Protein AF-A0A7S0I694-F1 (afdb_monomer_lite)

Foldseek 3Di:
DLVVLLVLLVVLVVVVVVVVVVVVVVVVVCVVPVDDPDPDPDDPVVVSVVSVVVSLVVCVVCVVVLLVQCLQLQDLVSVVSSLSSLLSCLVVVSDDCLVRLLSLLLQLLQDDPSGCNVVSVVSLVVCCVVQVVSNPDPVSVVSSVVSNVSSVVNNVVNVVVVPPVVVVVVVVVVVVVVVVVPPD

Secondary structure (DSSP, 8-state):
-HHHHHHHHHHHHHHHHHHHHHHHHHHHHHHHSS---SSSSSTTHHHHHHHHHHHHHHHHHHHHHHHHHTT-SS-HHHHHHHHHHHHHHHHHT-S-HHHHHHHHHHGGG--STT--HHHHHHHHHHHHHHHHHHHS-HHHHHHHHHHHHHHHHHHHHHHHHH-HHHHHHHTHHHHHHHHHHT--

Organism: NCBI:txid33657

InterPro domains:
  IPR024986 Sister chromatid cohesion C-terminal domain [PF12830] (56-181)
  IPR033031 Scc2/Nipped-B family [PTHR21704] (2-181)

pLDDT: mean 78.5, std 15.32, range [43.84, 96.38]

Sequence (184 aa):
ALANLLLLLQAEQEKSKALREQKAALKAAAQASGTARKMAADGSLEGEIHATAALTAVLQLHQSAVLNSLLDGRLPAVRREGLHVVGAMLTQGLAHPAKCIPYVMALELDVGPSGCAELAKKELRRQYDRYQPMVAAPGAFLDGALQGYKLQRSLAAASEQQQPQAAARTEAWPAFLYTLLNRK

Radius of gyration: 25.48 Å; chains: 1; bounding box: 75×42×81 Å

Structure (mmCIF, N/CA/C/O backbone):
data_AF-A0A7S0I694-F1
#
_entry.id   AF-A0A7S0I694-F1
#
loop_
_atom_site.group_PDB
_atom_site.id
_atom_site.type_symbol
_atom_site.label_atom_id
_atom_site.label_alt_id
_atom_site.label_comp_id
_atom_site.label_asym_id
_atom_site.label_entity_id
_atom_site.label_seq_id
_atom_site.pdbx_PDB_ins_code
_atom_site.Cartn_x
_atom_site.Cartn_y
_atom_site.Cartn_z
_atom_site.occupancy
_atom_site.B_iso_or_equiv
_atom_site.auth_seq_id
_atom_site.auth_comp_id
_atom_site.auth_asym_id
_atom_site.auth_atom_id
_atom_site.pdbx_PDB_model_num
ATOM 1 N N . ALA A 1 1 ? -1.264 16.989 -0.628 1.00 73.06 1 ALA A N 1
ATOM 2 C CA . ALA A 1 1 ? 0.057 16.321 -0.660 1.00 73.06 1 ALA A CA 1
ATOM 3 C C . ALA A 1 1 ? -0.005 14.965 -1.368 1.00 73.06 1 ALA A C 1
ATOM 5 O O . ALA A 1 1 ? 0.663 14.825 -2.381 1.00 73.06 1 ALA A O 1
ATOM 6 N N . LEU A 1 2 ? -0.825 14.004 -0.910 1.00 78.00 2 LEU A N 1
ATOM 7 C CA . LEU A 1 2 ? -0.938 12.670 -1.536 1.00 78.00 2 LEU A CA 1
ATOM 8 C C . LEU A 1 2 ? -1.345 12.714 -3.019 1.00 78.00 2 LEU A C 1
ATOM 10 O O . LEU A 1 2 ? -0.677 12.094 -3.835 1.00 78.00 2 LEU A O 1
ATOM 14 N N . ALA A 1 3 ? -2.344 13.524 -3.381 1.00 78.25 3 ALA A N 1
ATOM 15 C CA . ALA A 1 3 ? -2.748 13.703 -4.780 1.00 78.25 3 ALA A CA 1
ATOM 16 C C . ALA A 1 3 ? -1.602 14.218 -5.677 1.00 78.25 3 ALA A C 1
ATOM 18 O O . ALA A 1 3 ? -1.407 13.731 -6.784 1.00 78.25 3 ALA A O 1
ATOM 19 N N . ASN A 1 4 ? -0.782 15.152 -5.178 1.00 79.94 4 ASN A N 1
ATOM 20 C CA . ASN A 1 4 ? 0.378 15.658 -5.923 1.00 79.94 4 ASN A CA 1
ATOM 21 C C . ASN A 1 4 ? 1.452 14.572 -6.086 1.00 79.94 4 ASN A C 1
ATOM 23 O O . ASN A 1 4 ? 2.048 14.465 -7.152 1.00 79.94 4 ASN A O 1
ATOM 27 N N . LEU A 1 5 ? 1.681 13.752 -5.052 1.00 79.31 5 LEU A N 1
ATOM 28 C CA . LEU A 1 5 ? 2.586 12.600 -5.138 1.00 79.31 5 LEU A CA 1
ATOM 29 C C . LEU A 1 5 ? 2.085 11.568 -6.155 1.00 79.31 5 LEU A C 1
ATOM 31 O O . LEU A 1 5 ? 2.884 11.037 -6.920 1.00 79.31 5 LEU A O 1
ATOM 35 N N . LEU A 1 6 ? 0.775 11.314 -6.195 1.00 80.56 6 LEU A N 1
ATOM 36 C CA . LEU A 1 6 ? 0.169 10.411 -7.169 1.00 80.56 6 LEU A CA 1
ATOM 37 C C . LEU A 1 6 ? 0.336 10.930 -8.603 1.00 80.56 6 LEU A C 1
ATOM 39 O O . LEU A 1 6 ? 0.748 10.169 -9.475 1.00 80.56 6 LEU A O 1
ATOM 43 N N . LEU A 1 7 ? 0.080 12.221 -8.833 1.00 84.19 7 LEU A N 1
ATOM 44 C CA . LEU A 1 7 ? 0.279 12.857 -10.138 1.00 84.19 7 LEU A CA 1
ATOM 45 C C . LEU A 1 7 ? 1.737 12.762 -10.602 1.00 84.19 7 LEU A C 1
ATOM 47 O O . LEU A 1 7 ? 1.992 12.413 -11.751 1.00 84.19 7 LEU A O 1
ATOM 51 N N . LEU A 1 8 ? 2.695 13.013 -9.705 1.00 82.75 8 LEU A N 1
ATOM 52 C CA . LEU A 1 8 ? 4.122 12.879 -10.013 1.00 82.75 8 LEU A CA 1
ATOM 53 C C . LEU A 1 8 ? 4.499 11.433 -10.369 1.00 82.75 8 LEU A C 1
ATOM 55 O O . LEU A 1 8 ? 5.200 11.210 -11.352 1.00 82.75 8 LEU A O 1
ATOM 59 N N . LEU A 1 9 ? 3.996 10.450 -9.614 1.00 81.75 9 LEU A N 1
ATOM 60 C CA . LEU A 1 9 ? 4.208 9.025 -9.894 1.00 81.75 9 LEU A CA 1
ATOM 61 C C . LEU A 1 9 ? 3.640 8.602 -11.253 1.00 81.75 9 LEU A C 1
ATOM 63 O O . LEU A 1 9 ? 4.253 7.791 -11.948 1.00 81.75 9 LEU A O 1
ATOM 67 N N . GLN A 1 10 ? 2.468 9.116 -11.625 1.00 85.50 10 GLN A N 1
ATOM 68 C CA . GLN A 1 10 ? 1.835 8.821 -12.911 1.00 85.50 10 GLN A CA 1
ATOM 69 C C . GLN A 1 10 ? 2.607 9.456 -14.070 1.00 85.50 10 GLN A C 1
ATOM 71 O O . GLN A 1 10 ? 2.929 8.760 -15.032 1.00 85.50 10 GLN A O 1
ATOM 76 N N . ALA A 1 11 ? 2.978 10.732 -13.944 1.00 82.31 11 ALA A N 1
ATOM 77 C CA . ALA A 1 11 ? 3.751 11.443 -14.958 1.00 82.31 11 ALA A CA 1
ATOM 78 C C . ALA A 1 11 ? 5.111 10.771 -15.224 1.00 82.31 11 ALA A C 1
ATOM 80 O O . ALA A 1 11 ? 5.494 10.571 -16.378 1.00 82.31 11 ALA A O 1
ATOM 81 N N . GLU A 1 12 ? 5.820 10.348 -14.173 1.00 80.12 12 GLU A N 1
ATOM 82 C CA . GLU A 1 12 ? 7.086 9.615 -14.318 1.00 80.12 12 GLU A CA 1
ATOM 83 C C . GLU A 1 12 ? 6.901 8.234 -14.958 1.00 80.12 12 GLU A C 1
ATOM 85 O O . GLU A 1 12 ? 7.723 7.796 -15.769 1.00 80.12 12 GLU A O 1
ATOM 90 N N . GLN A 1 13 ? 5.797 7.546 -14.659 1.00 81.88 13 GLN A N 1
ATOM 91 C CA . GLN A 1 13 ? 5.486 6.266 -15.288 1.00 81.88 13 GLN A CA 1
ATOM 92 C C . GLN A 1 13 ? 5.210 6.416 -16.789 1.00 81.88 13 GLN A C 1
ATOM 94 O O . GLN A 1 13 ? 5.695 5.601 -17.580 1.00 81.88 13 GLN A O 1
ATOM 99 N N . GLU A 1 14 ? 4.456 7.439 -17.188 1.00 83.88 14 GLU A N 1
ATOM 100 C CA . GLU A 1 14 ? 4.172 7.736 -18.595 1.00 83.88 14 GLU A CA 1
ATOM 101 C C . GLU A 1 14 ? 5.444 8.111 -19.352 1.00 83.88 14 GLU A C 1
ATOM 103 O O . GLU A 1 14 ? 5.729 7.525 -20.400 1.00 83.88 14 GLU A O 1
ATOM 108 N N . LYS A 1 15 ? 6.267 8.994 -18.775 1.00 81.25 15 LYS A N 1
ATOM 109 C CA . LYS A 1 15 ? 7.569 9.372 -19.336 1.00 81.25 15 LYS A CA 1
ATOM 110 C C . LYS A 1 15 ? 8.478 8.153 -19.518 1.00 81.25 15 LYS A C 1
ATOM 112 O O . LYS A 1 15 ? 9.021 7.930 -20.601 1.00 81.25 15 LYS A O 1
ATOM 117 N N . SER A 1 16 ? 8.577 7.306 -18.494 1.00 77.00 16 SER A N 1
ATOM 118 C CA . SER A 1 16 ? 9.370 6.072 -18.538 1.00 77.00 16 SER A CA 1
ATOM 119 C C . SER A 1 16 ? 8.876 5.088 -19.604 1.00 77.00 16 SER A C 1
ATOM 121 O O . SER A 1 16 ? 9.678 4.387 -20.228 1.00 77.00 16 SER A O 1
ATOM 123 N N . LYS A 1 17 ? 7.558 5.005 -19.820 1.00 82.12 17 LYS A N 1
ATOM 124 C CA . LYS A 1 17 ? 6.957 4.137 -20.839 1.00 82.12 17 LYS A CA 1
ATOM 125 C C . LYS A 1 17 ? 7.247 4.652 -22.250 1.00 82.12 17 LYS A C 1
ATOM 127 O O . LYS A 1 17 ? 7.756 3.880 -23.061 1.00 82.12 17 LYS A O 1
ATOM 132 N N . ALA A 1 18 ? 7.017 5.940 -22.504 1.00 81.06 18 ALA A N 1
ATOM 133 C CA . ALA A 1 18 ? 7.294 6.573 -23.793 1.00 81.06 18 ALA A CA 1
ATOM 134 C C . ALA A 1 18 ? 8.768 6.413 -24.200 1.00 81.06 18 ALA A C 1
ATOM 136 O O . ALA A 1 18 ? 9.077 6.043 -25.332 1.00 81.06 18 ALA A O 1
ATOM 137 N N . LEU A 1 19 ? 9.691 6.583 -23.249 1.00 75.75 19 LEU A N 1
ATOM 138 C CA . LEU A 1 19 ? 11.119 6.391 -23.493 1.00 75.75 19 LEU A CA 1
ATOM 139 C C . LEU A 1 19 ? 11.469 4.932 -23.835 1.00 75.75 19 LEU A C 1
ATOM 141 O O . LEU A 1 19 ? 12.300 4.673 -24.707 1.00 75.75 19 LEU A O 1
ATOM 145 N N . ARG A 1 20 ? 10.856 3.952 -23.156 1.00 78.25 20 ARG A N 1
ATOM 146 C CA . ARG A 1 20 ? 11.061 2.525 -23.467 1.00 78.25 20 ARG A CA 1
ATOM 147 C C . ARG A 1 20 ? 10.564 2.183 -24.865 1.00 78.25 20 ARG A C 1
ATOM 149 O O . ARG A 1 20 ? 11.255 1.458 -25.577 1.00 78.25 20 ARG A O 1
ATOM 156 N N . GLU A 1 21 ? 9.416 2.720 -25.258 1.00 82.56 21 GLU A N 1
ATOM 157 C CA . GLU A 1 21 ? 8.863 2.555 -26.604 1.00 82.56 21 GLU A CA 1
ATOM 158 C C . GLU A 1 21 ? 9.780 3.194 -27.655 1.00 82.56 21 GLU A C 1
ATOM 160 O O . GLU A 1 21 ? 10.122 2.545 -28.643 1.00 82.56 21 GLU A O 1
ATOM 165 N N . GLN A 1 22 ? 10.296 4.400 -27.396 1.00 77.44 22 GLN A N 1
ATOM 166 C CA . GLN A 1 22 ? 11.261 5.067 -28.271 1.00 77.44 22 GLN A CA 1
ATOM 167 C C . GLN A 1 22 ? 12.572 4.273 -28.401 1.00 77.44 22 GLN A C 1
ATOM 169 O O . GLN A 1 22 ? 13.078 4.088 -29.508 1.00 77.44 22 GLN A O 1
ATOM 174 N N . LYS A 1 23 ? 13.110 3.738 -27.296 1.00 76.38 23 LYS A N 1
ATOM 175 C CA . LYS A 1 23 ? 14.304 2.871 -27.306 1.00 76.38 23 LYS A CA 1
ATOM 176 C C . LYS A 1 23 ? 14.054 1.557 -28.048 1.00 76.38 23 LYS A C 1
ATOM 178 O O . LYS A 1 23 ? 14.934 1.100 -28.775 1.00 76.38 23 LYS A O 1
ATOM 183 N N . ALA A 1 24 ? 12.879 0.952 -27.887 1.00 80.25 24 ALA A N 1
ATOM 184 C CA . ALA A 1 24 ? 12.499 -0.259 -28.608 1.00 80.25 24 ALA A CA 1
ATOM 185 C C . ALA A 1 24 ? 12.377 0.003 -30.117 1.00 80.25 24 ALA A C 1
ATOM 187 O O . ALA A 1 24 ? 12.919 -0.769 -30.907 1.00 80.25 24 ALA A O 1
ATOM 188 N N . ALA A 1 25 ? 11.761 1.122 -30.510 1.00 78.94 25 ALA A N 1
ATOM 189 C CA . ALA A 1 25 ? 11.658 1.552 -31.902 1.00 78.94 25 ALA A CA 1
ATOM 190 C C . ALA A 1 25 ? 13.036 1.844 -32.519 1.00 78.94 25 ALA A C 1
ATOM 192 O O . ALA A 1 25 ? 13.334 1.362 -33.609 1.00 78.94 25 ALA A O 1
ATOM 193 N N . LEU A 1 26 ? 13.916 2.551 -31.798 1.00 76.62 26 LEU A N 1
ATOM 194 C CA . LEU A 1 26 ? 15.298 2.805 -32.226 1.00 76.62 26 LEU A CA 1
ATOM 195 C C . LEU A 1 26 ? 16.104 1.509 -32.370 1.00 76.62 26 LEU A C 1
ATOM 197 O O . LEU A 1 26 ? 16.855 1.357 -33.330 1.00 76.62 26 LEU A O 1
ATOM 201 N N . LYS A 1 27 ? 15.937 0.550 -31.451 1.00 77.75 27 LYS A N 1
ATOM 202 C CA . LYS A 1 27 ? 16.603 -0.758 -31.527 1.00 77.75 27 LYS A CA 1
ATOM 203 C C . LYS A 1 27 ? 16.083 -1.593 -32.699 1.00 77.75 27 LYS A C 1
ATOM 205 O O . LYS A 1 27 ? 16.891 -2.203 -33.390 1.00 77.75 27 LYS A O 1
ATOM 210 N N . ALA A 1 28 ? 14.774 -1.593 -32.946 1.00 78.44 28 ALA A N 1
ATOM 211 C CA . ALA A 1 28 ? 14.176 -2.260 -34.101 1.00 78.44 28 ALA A CA 1
ATOM 212 C C . ALA A 1 28 ? 14.656 -1.632 -35.423 1.00 78.44 28 ALA A C 1
ATOM 214 O O . ALA A 1 28 ? 15.055 -2.350 -36.337 1.00 78.44 28 ALA A O 1
ATOM 215 N N . ALA A 1 29 ? 14.725 -0.299 -35.497 1.00 73.00 29 ALA A N 1
ATOM 216 C CA . ALA A 1 29 ? 15.257 0.419 -36.655 1.00 73.00 29 ALA A CA 1
ATOM 217 C C . ALA A 1 29 ? 16.758 0.150 -36.881 1.00 73.00 29 ALA A C 1
ATOM 219 O O . ALA A 1 29 ? 17.182 -0.050 -38.016 1.00 73.00 29 ALA A O 1
ATOM 220 N N . ALA A 1 30 ? 17.557 0.072 -35.812 1.00 67.88 30 ALA A N 1
ATOM 221 C CA . ALA A 1 30 ? 18.981 -0.265 -35.881 1.00 67.88 30 ALA A CA 1
ATOM 222 C C . ALA A 1 30 ? 19.251 -1.745 -36.219 1.00 67.88 30 ALA A C 1
ATOM 224 O O . ALA A 1 30 ? 20.332 -2.080 -36.691 1.00 67.88 30 ALA A O 1
ATOM 225 N N . GLN A 1 31 ? 18.292 -2.642 -35.970 1.00 66.62 31 GLN A N 1
ATOM 226 C CA . GLN A 1 31 ? 18.353 -4.036 -36.423 1.00 66.62 31 GLN A CA 1
ATOM 227 C C . GLN A 1 31 ? 17.919 -4.183 -37.890 1.00 66.62 31 GLN A C 1
ATOM 229 O O . GLN A 1 31 ? 18.407 -5.079 -38.571 1.00 66.62 31 GLN A O 1
ATOM 234 N N . ALA A 1 32 ? 17.053 -3.291 -38.383 1.00 65.25 32 ALA A N 1
ATOM 235 C CA . ALA A 1 32 ? 16.623 -3.240 -39.782 1.00 65.25 32 ALA A CA 1
ATOM 236 C C . ALA A 1 32 ? 17.626 -2.516 -40.706 1.00 65.25 32 ALA A C 1
ATOM 238 O O . ALA A 1 32 ? 17.711 -2.834 -41.889 1.00 65.25 32 ALA A O 1
ATOM 239 N N . SER A 1 33 ? 18.404 -1.567 -40.178 1.00 58.56 33 SER A N 1
ATOM 240 C CA . SER A 1 33 ? 19.459 -0.844 -40.896 1.00 58.56 33 SER A CA 1
ATOM 241 C C . SER A 1 33 ? 20.801 -1.096 -40.210 1.00 58.56 33 SER A C 1
ATOM 243 O O . SER A 1 33 ? 21.069 -0.548 -39.142 1.00 58.56 33 SER A O 1
ATOM 245 N N . GLY A 1 34 ? 21.652 -1.938 -40.806 1.00 54.16 34 GLY A N 1
ATOM 246 C CA . GLY A 1 34 ? 22.921 -2.418 -40.231 1.00 54.16 34 GLY A CA 1
ATOM 247 C C . GLY A 1 34 ? 23.991 -1.356 -39.917 1.00 54.16 34 GLY A C 1
ATOM 248 O O . GLY A 1 34 ? 25.113 -1.711 -39.564 1.00 54.16 34 GLY A O 1
ATOM 249 N N . THR A 1 35 ? 23.686 -0.061 -40.012 1.00 49.25 35 THR A N 1
ATOM 250 C CA . THR A 1 35 ? 24.643 1.040 -39.841 1.00 49.25 35 THR A CA 1
ATOM 251 C C . THR A 1 35 ? 24.018 2.234 -39.118 1.00 49.25 35 THR A C 1
ATOM 253 O O . THR A 1 35 ? 23.664 3.226 -39.745 1.00 49.25 35 THR A O 1
ATOM 256 N N . ALA A 1 36 ? 23.906 2.177 -37.787 1.00 48.72 36 ALA A N 1
ATOM 257 C CA . ALA A 1 36 ? 23.666 3.375 -36.965 1.00 48.72 36 ALA A CA 1
ATOM 258 C C . ALA A 1 36 ? 24.139 3.214 -35.504 1.00 48.72 36 ALA A C 1
ATOM 260 O O . ALA A 1 36 ? 23.411 3.484 -34.551 1.00 48.72 36 ALA A O 1
ATOM 261 N N . ARG A 1 37 ? 25.386 2.777 -35.289 1.00 52.34 37 ARG A N 1
ATOM 262 C CA . ARG A 1 37 ? 26.055 2.916 -33.983 1.00 52.34 37 ARG A CA 1
ATOM 263 C C . ARG A 1 37 ? 26.784 4.261 -33.947 1.00 52.34 37 ARG A C 1
ATOM 265 O O . ARG A 1 37 ? 27.906 4.287 -34.436 1.00 52.34 37 ARG A O 1
ATOM 272 N N . LYS A 1 38 ? 26.200 5.333 -33.373 1.00 49.81 38 LYS A N 1
ATOM 273 C CA . LYS A 1 38 ? 26.940 6.204 -32.414 1.00 49.81 38 LYS A CA 1
ATOM 274 C C . LYS A 1 38 ? 26.286 7.461 -31.818 1.00 49.81 38 LYS A C 1
ATOM 276 O O . LYS A 1 38 ? 26.903 7.985 -30.903 1.00 49.81 38 LYS A O 1
ATOM 281 N N . MET A 1 39 ? 25.127 7.982 -32.222 1.00 43.84 39 MET A N 1
ATOM 282 C CA . MET A 1 39 ? 24.785 9.374 -31.822 1.00 43.84 39 MET A CA 1
ATOM 283 C C . MET A 1 39 ? 23.460 9.578 -31.071 1.00 43.84 39 MET A C 1
ATOM 285 O O . MET A 1 39 ? 22.656 10.400 -31.490 1.00 43.84 39 MET A O 1
ATOM 289 N N . ALA A 1 40 ? 23.218 8.875 -29.954 1.00 45.78 40 ALA A N 1
ATOM 290 C CA . ALA A 1 40 ? 22.031 9.167 -29.123 1.00 45.78 40 ALA A CA 1
ATOM 291 C C . ALA A 1 40 ? 22.113 8.790 -27.623 1.00 45.78 40 ALA A C 1
ATOM 293 O O . ALA A 1 40 ? 21.075 8.733 -26.970 1.00 45.78 40 ALA A O 1
ATOM 294 N N . ALA A 1 41 ? 23.289 8.474 -27.062 1.00 48.75 41 ALA A N 1
ATOM 295 C CA . ALA A 1 41 ? 23.344 7.798 -25.756 1.00 48.75 41 ALA A CA 1
ATOM 296 C C . ALA A 1 41 ? 23.591 8.691 -24.521 1.00 48.75 41 ALA A C 1
ATOM 298 O O . ALA A 1 41 ? 23.042 8.368 -23.475 1.00 48.75 41 ALA A O 1
ATOM 299 N N . ASP A 1 42 ? 24.339 9.797 -24.601 1.00 46.25 42 ASP A N 1
ATOM 300 C CA . ASP A 1 42 ? 24.905 10.366 -23.357 1.00 46.25 42 ASP A CA 1
ATOM 301 C C . ASP A 1 42 ? 24.137 11.539 -22.722 1.00 46.25 42 ASP A C 1
ATOM 303 O O . ASP A 1 42 ? 24.111 11.648 -21.504 1.00 46.25 42 ASP A O 1
ATOM 307 N N . GLY A 1 43 ? 23.442 12.395 -23.479 1.00 44.78 43 GLY A N 1
ATOM 308 C CA . GLY A 1 43 ? 22.886 13.636 -22.898 1.00 44.78 43 GLY A CA 1
ATOM 309 C C . GLY A 1 43 ? 21.539 13.511 -22.166 1.00 44.78 43 GLY A C 1
ATOM 310 O O . GLY A 1 43 ? 21.240 14.308 -21.283 1.00 44.78 43 GLY A O 1
ATOM 311 N N . SER A 1 44 ? 20.702 12.532 -22.528 1.00 51.66 44 SER A N 1
ATOM 312 C CA . SER A 1 44 ? 19.328 12.410 -21.997 1.00 51.66 44 SER A CA 1
ATOM 313 C C . SER A 1 44 ? 19.210 11.431 -20.826 1.00 51.66 44 SER A C 1
ATOM 315 O O . SER A 1 44 ? 18.241 11.495 -20.075 1.00 51.66 44 SER A O 1
ATOM 317 N N . LEU A 1 45 ? 20.174 10.517 -20.666 1.00 49.72 45 LEU A N 1
ATOM 318 C CA . LEU A 1 45 ? 20.116 9.465 -19.649 1.00 49.72 45 LEU A CA 1
ATOM 319 C C . LEU A 1 45 ? 20.489 9.970 -18.250 1.00 49.72 45 LEU A C 1
ATOM 321 O O . LEU A 1 45 ? 19.863 9.550 -17.281 1.00 49.72 45 LEU A O 1
ATOM 325 N N . GLU A 1 46 ? 21.461 10.877 -18.128 1.00 47.88 46 GLU A N 1
ATOM 326 C CA . GLU A 1 46 ? 21.916 11.371 -16.820 1.00 47.88 46 GLU A CA 1
ATOM 327 C C . GLU A 1 46 ? 20.828 12.190 -16.109 1.00 47.88 46 GLU A C 1
ATOM 329 O O . GLU A 1 46 ? 20.476 11.894 -14.967 1.00 47.88 46 GLU A O 1
ATOM 334 N N . GLY A 1 47 ? 20.203 13.151 -16.801 1.00 51.88 47 GLY A N 1
ATOM 335 C CA . GLY A 1 47 ? 19.117 13.964 -16.237 1.00 51.88 47 GLY A CA 1
ATOM 336 C C . GLY A 1 47 ? 17.886 13.151 -15.806 1.00 51.88 47 GLY A C 1
ATOM 337 O O . GLY A 1 47 ? 17.203 13.514 -14.848 1.00 51.88 47 GLY A O 1
ATOM 338 N N . GLU A 1 48 ? 17.617 12.021 -16.464 1.00 51.31 48 GLU A N 1
ATOM 339 C CA . GLU A 1 48 ? 16.505 11.122 -16.129 1.00 51.31 48 GLU A CA 1
ATOM 340 C C . GLU A 1 48 ? 16.815 10.204 -14.948 1.00 51.31 48 GLU A C 1
ATOM 342 O O . GLU A 1 48 ? 15.974 10.064 -14.061 1.00 51.31 48 GLU A O 1
ATOM 347 N N . ILE A 1 49 ? 18.029 9.646 -14.873 1.00 56.88 49 ILE A N 1
ATOM 348 C CA . ILE A 1 49 ? 18.477 8.883 -13.698 1.00 56.88 49 ILE A CA 1
ATOM 349 C C . ILE A 1 49 ? 18.371 9.760 -12.444 1.00 56.88 49 ILE A C 1
ATOM 351 O O . ILE A 1 49 ? 17.904 9.293 -11.404 1.00 56.88 49 ILE A O 1
ATOM 355 N N . HIS A 1 50 ? 18.722 11.044 -12.550 1.00 58.62 50 HIS A N 1
ATOM 356 C CA . HIS A 1 50 ? 18.596 11.993 -11.447 1.00 58.62 50 HIS A CA 1
ATOM 357 C C . HIS A 1 50 ? 17.140 12.292 -11.058 1.00 58.62 50 HIS A C 1
ATOM 359 O O . HIS A 1 50 ? 16.845 12.336 -9.863 1.00 58.62 50 HIS A O 1
ATOM 365 N N . ALA A 1 51 ? 16.216 12.432 -12.017 1.00 60.16 51 ALA A N 1
ATOM 366 C CA . ALA A 1 51 ? 14.794 12.653 -11.728 1.00 60.16 51 ALA A CA 1
ATOM 367 C C . ALA A 1 51 ? 14.142 11.436 -11.043 1.00 60.16 51 ALA A C 1
ATOM 369 O O . ALA A 1 51 ? 13.464 11.581 -10.022 1.00 60.16 51 ALA A O 1
ATOM 370 N N . THR A 1 52 ? 14.414 10.222 -11.534 1.00 68.44 52 THR A N 1
ATOM 371 C CA . THR A 1 52 ? 13.895 8.984 -10.933 1.00 68.44 52 THR A CA 1
ATOM 372 C C . THR A 1 52 ? 14.520 8.714 -9.558 1.00 68.44 52 THR A C 1
ATOM 374 O O . THR A 1 52 ? 13.826 8.281 -8.633 1.00 68.44 52 THR A O 1
ATOM 377 N N . ALA A 1 53 ? 15.811 9.016 -9.376 1.00 72.69 53 ALA A N 1
ATOM 378 C CA . ALA A 1 53 ? 16.483 8.913 -8.081 1.00 72.69 53 ALA A CA 1
ATOM 379 C C . ALA A 1 53 ? 15.933 9.925 -7.062 1.00 72.69 53 ALA A C 1
ATOM 381 O O . ALA A 1 53 ? 15.679 9.556 -5.914 1.00 72.69 53 ALA A O 1
ATOM 382 N N . ALA A 1 54 ? 15.680 11.169 -7.480 1.00 75.81 54 ALA A N 1
ATOM 383 C CA . ALA A 1 54 ? 15.085 12.196 -6.629 1.00 75.81 54 ALA A CA 1
ATOM 384 C C . ALA A 1 54 ? 13.666 11.813 -6.183 1.00 75.81 54 ALA A C 1
ATOM 386 O O . ALA A 1 54 ? 13.357 11.889 -4.993 1.00 75.81 54 ALA A O 1
ATOM 387 N N . LEU A 1 55 ? 12.822 11.326 -7.100 1.00 75.38 55 LEU A N 1
ATOM 388 C CA . LEU A 1 55 ? 11.482 10.849 -6.751 1.00 75.38 55 LEU A CA 1
ATOM 389 C C . LEU A 1 55 ? 11.543 9.656 -5.787 1.00 75.38 55 LEU A C 1
ATOM 391 O O . LEU A 1 55 ? 10.811 9.621 -4.799 1.00 75.38 55 LEU A O 1
ATOM 395 N N . THR A 1 56 ? 12.454 8.711 -6.024 1.00 77.81 56 THR A N 1
ATOM 396 C CA . THR A 1 56 ? 12.660 7.568 -5.124 1.00 77.81 56 THR A CA 1
ATOM 397 C C . THR A 1 56 ? 13.075 8.029 -3.726 1.00 77.81 56 THR A C 1
ATOM 399 O O . THR A 1 56 ? 12.522 7.547 -2.739 1.00 77.81 56 THR A O 1
ATOM 402 N N . ALA A 1 57 ? 13.986 9.000 -3.620 1.00 80.44 57 ALA A N 1
ATOM 403 C CA . ALA A 1 57 ? 14.421 9.557 -2.341 1.00 80.44 57 ALA A CA 1
ATOM 404 C C . ALA A 1 57 ? 13.272 10.247 -1.584 1.00 80.44 57 ALA A C 1
ATOM 406 O O . ALA A 1 57 ? 13.079 9.999 -0.393 1.00 80.44 57 ALA A O 1
ATOM 407 N N . VAL A 1 58 ? 12.460 11.052 -2.277 1.00 81.50 58 VAL A N 1
ATOM 408 C CA . VAL A 1 58 ? 11.274 11.708 -1.697 1.00 81.50 58 VAL A CA 1
ATOM 409 C C . VAL A 1 58 ? 10.256 10.670 -1.213 1.00 81.50 58 VAL A C 1
ATOM 411 O O . VAL A 1 58 ? 9.714 10.791 -0.113 1.00 81.50 58 VAL A O 1
ATOM 414 N N . LEU A 1 59 ? 10.015 9.616 -1.994 1.00 81.38 59 LEU A N 1
ATOM 415 C CA . LEU A 1 59 ? 9.088 8.548 -1.618 1.00 81.38 59 LEU A CA 1
ATOM 416 C C . LEU A 1 59 ? 9.589 7.736 -0.430 1.00 81.38 59 LEU A C 1
ATOM 418 O O . LEU A 1 59 ? 8.787 7.400 0.435 1.00 81.38 59 LEU A O 1
ATOM 422 N N . GLN A 1 60 ? 10.889 7.447 -0.354 1.00 83.25 60 GLN A N 1
ATOM 423 C CA . GLN A 1 60 ? 11.469 6.773 0.807 1.00 83.25 60 GLN A CA 1
ATOM 424 C C . GLN A 1 60 ? 11.360 7.634 2.067 1.00 83.25 60 GLN A C 1
ATOM 426 O O . GLN A 1 60 ? 10.957 7.126 3.113 1.00 83.25 60 GLN A O 1
ATOM 431 N N . LEU A 1 61 ? 11.627 8.940 1.959 1.00 84.31 61 LEU A N 1
ATOM 432 C CA . LEU A 1 61 ? 11.493 9.884 3.069 1.00 84.31 61 LEU A CA 1
ATOM 433 C C . LEU A 1 61 ? 10.054 9.946 3.603 1.00 84.31 61 LEU A C 1
ATOM 435 O O . LEU A 1 61 ? 9.833 9.992 4.813 1.00 84.31 61 LEU A O 1
ATOM 439 N N . HIS A 1 62 ? 9.066 9.920 2.708 1.00 86.19 62 HIS A N 1
ATOM 440 C CA . HIS A 1 62 ? 7.653 10.021 3.075 1.00 86.19 62 HIS A CA 1
ATOM 441 C C . HIS A 1 62 ? 6.931 8.675 3.182 1.00 86.19 62 HIS A C 1
ATOM 443 O O . HIS A 1 62 ? 5.734 8.661 3.471 1.00 86.19 62 HIS A O 1
ATOM 449 N N . GLN A 1 63 ? 7.626 7.545 3.018 1.00 86.88 63 GLN A N 1
ATOM 450 C CA . GLN A 1 63 ? 7.008 6.218 2.964 1.00 86.88 63 GLN A CA 1
ATOM 451 C C . GLN A 1 63 ? 6.161 5.940 4.209 1.00 86.88 63 GLN A C 1
ATOM 453 O O . GLN A 1 63 ? 5.004 5.542 4.098 1.00 86.88 63 GLN A O 1
ATOM 458 N N . SER A 1 64 ? 6.703 6.208 5.398 1.00 90.94 64 SER A N 1
ATOM 459 C CA . SER A 1 64 ? 5.986 6.010 6.663 1.00 90.94 64 SER A CA 1
ATOM 460 C C . SER A 1 64 ? 4.748 6.900 6.775 1.00 90.94 64 SER A C 1
ATOM 462 O O . SER A 1 64 ? 3.711 6.454 7.257 1.00 90.94 64 SER A O 1
ATOM 464 N N . ALA A 1 65 ? 4.825 8.149 6.307 1.00 90.69 65 ALA A N 1
ATOM 465 C CA . ALA A 1 65 ? 3.694 9.075 6.329 1.00 90.69 65 ALA A CA 1
ATOM 466 C C . ALA A 1 65 ? 2.582 8.631 5.367 1.00 90.69 65 ALA A C 1
ATOM 468 O O . ALA A 1 65 ? 1.407 8.665 5.729 1.00 90.69 65 ALA A O 1
ATOM 469 N N . VAL A 1 66 ? 2.953 8.155 4.173 1.00 91.25 66 VAL A N 1
ATOM 470 C CA . VAL A 1 66 ? 2.013 7.575 3.207 1.00 91.25 66 VAL A CA 1
ATOM 471 C C . VAL A 1 66 ? 1.347 6.337 3.804 1.00 91.25 66 VAL A C 1
ATOM 473 O O . VAL A 1 66 ? 0.124 6.265 3.808 1.00 91.25 66 VAL A O 1
ATOM 476 N N . LEU A 1 67 ? 2.104 5.404 4.385 1.00 94.62 67 LEU A N 1
ATOM 477 C CA . LEU A 1 67 ? 1.535 4.204 5.008 1.00 94.62 67 LEU A CA 1
ATOM 478 C C . LEU A 1 67 ? 0.603 4.542 6.181 1.00 94.62 67 LEU A C 1
ATOM 480 O O . LEU A 1 67 ? -0.499 4.008 6.267 1.00 94.62 67 LEU A O 1
ATOM 484 N N . ASN A 1 68 ? 0.989 5.486 7.039 1.00 93.62 68 ASN A N 1
ATOM 485 C CA . ASN A 1 68 ? 0.146 5.934 8.148 1.00 93.62 68 ASN A CA 1
ATOM 486 C C . ASN A 1 68 ? -1.138 6.633 7.678 1.00 93.62 68 ASN A C 1
ATOM 488 O O . ASN A 1 68 ? -2.139 6.588 8.388 1.00 93.62 68 ASN A O 1
ATOM 492 N N . SER A 1 69 ? -1.149 7.231 6.481 1.00 93.19 69 SER A N 1
ATOM 493 C CA . SER A 1 69 ? -2.363 7.830 5.913 1.00 93.19 69 SER A CA 1
ATOM 494 C C . SER A 1 69 ? -3.461 6.798 5.623 1.00 93.19 69 SER A C 1
ATOM 496 O O . SER A 1 69 ? -4.640 7.128 5.721 1.00 93.19 69 SER A O 1
ATOM 498 N N . LEU A 1 70 ? -3.098 5.532 5.363 1.00 93.94 70 LEU A N 1
ATOM 499 C CA . LEU A 1 70 ? -4.058 4.430 5.211 1.00 93.94 70 LEU A CA 1
ATOM 500 C C . LEU A 1 70 ? -4.738 4.080 6.543 1.00 93.94 70 LEU A C 1
ATOM 502 O O . LEU A 1 70 ? -5.799 3.466 6.545 1.00 93.94 70 LEU A O 1
ATOM 506 N N . LEU A 1 71 ? -4.155 4.481 7.674 1.00 94.31 71 LEU A N 1
ATOM 507 C CA . LEU A 1 71 ? -4.703 4.244 9.008 1.00 94.31 71 LEU A CA 1
ATOM 508 C C . LEU A 1 71 ? -5.442 5.470 9.571 1.00 94.31 71 LEU A C 1
ATOM 510 O O . LEU A 1 71 ? -5.884 5.426 10.716 1.00 94.31 71 LEU A O 1
ATOM 514 N N . ASP A 1 72 ? -5.580 6.559 8.803 1.00 91.12 72 ASP A N 1
ATOM 515 C CA . ASP A 1 72 ? -6.268 7.768 9.266 1.00 91.12 72 ASP A CA 1
ATOM 516 C C . ASP A 1 72 ? -7.778 7.525 9.363 1.00 91.12 72 ASP A C 1
ATOM 518 O O . ASP A 1 72 ? -8.481 7.445 8.354 1.00 91.12 72 ASP A O 1
ATOM 522 N N . GLY A 1 73 ? -8.295 7.426 10.586 1.00 86.62 73 GLY A N 1
ATOM 523 C CA . GLY A 1 73 ? -9.716 7.205 10.841 1.00 86.62 73 GLY A CA 1
ATOM 524 C C . GLY A 1 73 ? -10.616 8.409 10.549 1.00 86.62 73 GLY A C 1
ATOM 525 O O . GLY A 1 73 ? -11.818 8.228 10.380 1.00 86.62 73 GLY A O 1
ATOM 526 N N . ARG A 1 74 ? -10.068 9.626 10.439 1.00 86.50 74 ARG A N 1
ATOM 527 C CA . ARG A 1 74 ? -10.863 10.867 10.357 1.00 86.50 74 ARG A CA 1
ATOM 528 C C . ARG A 1 74 ? -11.454 11.099 8.974 1.00 86.50 74 ARG A C 1
ATOM 530 O O . ARG A 1 74 ? -12.596 11.530 8.853 1.00 86.50 74 ARG A O 1
ATOM 537 N N . LEU A 1 75 ? -10.661 10.853 7.930 1.00 87.44 75 LEU A N 1
ATOM 538 C CA . LEU A 1 75 ? -11.007 11.205 6.553 1.00 87.44 75 LEU A CA 1
ATOM 539 C C . LEU A 1 75 ? -10.868 9.991 5.624 1.00 87.44 75 LEU A C 1
ATOM 541 O O . LEU A 1 75 ? -9.750 9.640 5.242 1.00 87.44 75 LEU A O 1
ATOM 545 N N . PRO A 1 76 ? -11.984 9.396 5.162 1.00 88.62 76 PRO A N 1
ATOM 546 C CA . PRO A 1 76 ? -11.947 8.285 4.206 1.00 88.62 76 PRO A CA 1
ATOM 547 C C . PRO A 1 76 ? -11.224 8.626 2.895 1.00 88.62 76 PRO A C 1
ATOM 549 O O . PRO A 1 76 ? -10.553 7.780 2.310 1.00 88.62 76 PRO A O 1
ATOM 552 N N . ALA A 1 77 ? -11.304 9.886 2.453 1.00 89.12 77 ALA A N 1
ATOM 553 C CA . ALA A 1 77 ? -10.597 10.359 1.265 1.00 89.12 77 ALA A CA 1
ATOM 554 C C . ALA A 1 77 ? -9.068 10.235 1.400 1.00 89.12 77 ALA A C 1
ATOM 556 O O . ALA A 1 77 ? -8.401 9.858 0.443 1.00 89.12 77 ALA A O 1
ATOM 557 N N . VAL A 1 78 ? -8.510 10.486 2.590 1.00 90.31 78 VAL A N 1
ATOM 558 C CA . VAL A 1 78 ? -7.062 10.376 2.838 1.00 90.31 78 VAL A CA 1
ATOM 559 C C . VAL A 1 78 ? -6.603 8.926 2.700 1.00 90.31 78 VAL A C 1
ATOM 561 O O . VAL A 1 78 ? -5.603 8.670 2.030 1.00 90.31 78 VAL A O 1
ATOM 564 N N . ARG A 1 79 ? -7.371 7.976 3.249 1.00 93.19 79 ARG A N 1
ATOM 565 C CA . ARG A 1 79 ? -7.082 6.540 3.111 1.00 93.19 79 ARG A CA 1
ATOM 566 C C . ARG A 1 79 ? -7.110 6.092 1.653 1.00 93.19 79 ARG A C 1
ATOM 568 O O . ARG A 1 79 ? -6.226 5.356 1.222 1.00 93.19 79 ARG A O 1
ATOM 575 N N . ARG A 1 80 ? -8.092 6.573 0.882 1.00 91.88 80 ARG A N 1
ATOM 576 C CA . ARG A 1 80 ? -8.234 6.266 -0.549 1.00 91.88 80 ARG A CA 1
ATOM 577 C C . ARG A 1 80 ? -7.051 6.771 -1.372 1.00 91.88 80 ARG A C 1
ATOM 579 O O . ARG A 1 80 ? -6.470 6.009 -2.138 1.00 91.88 80 ARG A O 1
ATOM 586 N N . GLU A 1 81 ? -6.674 8.032 -1.190 1.00 90.12 81 GLU A N 1
ATOM 587 C CA . GLU A 1 81 ? -5.517 8.623 -1.873 1.00 90.12 81 GLU A CA 1
ATOM 588 C C . GLU A 1 81 ? -4.217 7.912 -1.481 1.00 90.12 81 GLU A C 1
ATOM 590 O O . GLU A 1 81 ? -3.397 7.583 -2.338 1.00 90.12 81 GLU A O 1
ATOM 595 N N . GLY A 1 82 ? -4.056 7.596 -0.193 1.00 92.56 82 GLY A N 1
ATOM 596 C CA . GLY A 1 82 ? -2.933 6.806 0.301 1.00 92.56 82 GLY A CA 1
ATOM 597 C C . GLY A 1 82 ? -2.850 5.436 -0.375 1.00 92.56 82 GLY A C 1
ATOM 598 O O . GLY A 1 82 ? -1.777 5.041 -0.829 1.00 92.56 82 GLY A O 1
ATOM 599 N N . LEU A 1 83 ? -3.982 4.739 -0.517 1.00 94.62 83 LEU A N 1
ATOM 600 C CA . LEU A 1 83 ? -4.058 3.458 -1.217 1.00 94.62 83 LEU A CA 1
ATOM 601 C C . LEU A 1 83 ? -3.628 3.575 -2.687 1.00 94.62 83 LEU A C 1
ATOM 603 O O . LEU A 1 83 ? -2.873 2.727 -3.163 1.00 94.62 83 LEU A O 1
ATOM 607 N N . HIS A 1 84 ? -4.046 4.625 -3.398 1.00 92.94 84 HIS A N 1
ATOM 608 C CA . HIS A 1 84 ? -3.621 4.849 -4.783 1.00 92.94 84 HIS A CA 1
ATOM 609 C C . HIS A 1 84 ? -2.112 5.091 -4.901 1.00 92.94 84 HIS A C 1
ATOM 611 O O . HIS A 1 84 ? -1.465 4.501 -5.769 1.00 92.94 84 HIS A O 1
ATOM 617 N N . VAL A 1 85 ? -1.538 5.899 -4.004 1.00 91.38 85 VAL A N 1
ATOM 618 C CA . VAL A 1 85 ? -0.087 6.138 -3.956 1.00 91.38 85 VAL A CA 1
ATOM 619 C C . VAL A 1 85 ? 0.664 4.833 -3.673 1.00 91.38 85 VAL A C 1
ATOM 621 O O . VAL A 1 85 ? 1.602 4.502 -4.396 1.00 91.38 85 VAL A O 1
ATOM 624 N N . VAL A 1 86 ? 0.229 4.045 -2.683 1.00 94.06 86 VAL A N 1
ATOM 625 C CA . VAL A 1 86 ? 0.851 2.748 -2.357 1.00 94.06 86 VAL A CA 1
ATOM 626 C C . VAL A 1 86 ? 0.752 1.766 -3.527 1.00 94.06 86 VAL A C 1
ATOM 628 O O . VAL A 1 86 ? 1.745 1.122 -3.865 1.00 94.06 86 VAL A O 1
ATOM 631 N N . GLY A 1 87 ? -0.404 1.676 -4.189 1.00 91.88 87 GLY A N 1
ATOM 632 C CA . GLY A 1 87 ? -0.581 0.825 -5.368 1.00 91.88 87 GLY A CA 1
ATOM 633 C C . GLY A 1 87 ? 0.344 1.216 -6.525 1.00 91.88 87 GLY A C 1
ATOM 634 O O . GLY A 1 87 ? 0.945 0.352 -7.173 1.00 91.88 87 GLY A O 1
ATOM 635 N N . ALA A 1 88 ? 0.538 2.519 -6.757 1.00 89.75 88 ALA A N 1
ATOM 636 C CA . ALA A 1 88 ? 1.503 3.020 -7.736 1.00 89.75 88 ALA A CA 1
ATOM 637 C C . ALA A 1 88 ? 2.949 2.666 -7.344 1.00 89.75 88 ALA A C 1
ATOM 639 O O . ALA A 1 88 ? 3.686 2.118 -8.166 1.00 89.75 88 ALA A O 1
ATOM 640 N N . MET A 1 89 ? 3.329 2.875 -6.078 1.00 90.12 89 MET A N 1
ATOM 641 C CA . MET A 1 89 ? 4.656 2.517 -5.558 1.00 90.12 89 MET A CA 1
ATOM 642 C C . MET A 1 89 ? 4.961 1.020 -5.724 1.00 90.12 89 MET A C 1
ATOM 644 O O . MET A 1 89 ? 6.063 0.665 -6.142 1.00 90.12 89 MET A O 1
ATOM 648 N N . LEU A 1 90 ? 3.992 0.140 -5.447 1.00 90.06 90 LEU A N 1
ATOM 649 C CA . LEU A 1 90 ? 4.132 -1.310 -5.627 1.00 90.06 90 LEU A CA 1
ATOM 650 C C . LEU A 1 90 ? 4.234 -1.700 -7.105 1.00 90.06 90 LEU A C 1
ATOM 652 O O . LEU A 1 90 ? 5.117 -2.462 -7.491 1.00 90.06 90 LEU A O 1
ATOM 656 N N . THR A 1 91 ? 3.384 -1.125 -7.958 1.00 88.75 91 THR A N 1
ATOM 657 C CA . THR A 1 91 ? 3.386 -1.400 -9.405 1.00 88.75 91 THR A CA 1
ATOM 658 C C . THR A 1 91 ? 4.721 -1.030 -10.056 1.00 88.75 91 THR A C 1
ATOM 660 O O . THR A 1 91 ? 5.221 -1.765 -10.917 1.00 88.75 91 THR A O 1
ATOM 663 N N . GLN A 1 92 ? 5.295 0.101 -9.642 1.00 84.75 92 GLN A N 1
ATOM 664 C CA . GLN A 1 92 ? 6.557 0.631 -10.158 1.00 84.75 92 GLN A CA 1
ATOM 665 C C . GLN A 1 92 ? 7.794 0.006 -9.486 1.00 84.75 92 GLN A C 1
ATOM 667 O O . GLN A 1 92 ? 8.908 0.242 -9.941 1.00 84.75 92 GLN A O 1
ATOM 672 N N . GLY A 1 93 ? 7.620 -0.813 -8.440 1.00 85.31 93 GLY A N 1
ATOM 673 C CA . GLY A 1 93 ? 8.727 -1.442 -7.710 1.00 85.31 93 GLY A CA 1
ATOM 674 C C . GLY A 1 93 ? 9.516 -0.480 -6.815 1.00 85.31 93 GLY A C 1
ATOM 675 O O . GLY A 1 93 ? 10.645 -0.779 -6.442 1.00 85.31 93 GLY A O 1
ATOM 676 N N . LEU A 1 94 ? 8.929 0.667 -6.464 1.00 85.44 94 LEU A N 1
ATOM 677 C CA . LEU A 1 94 ? 9.553 1.709 -5.639 1.00 85.44 94 LEU A CA 1
ATOM 678 C C . LEU A 1 94 ? 9.449 1.418 -4.136 1.00 85.44 94 LEU A C 1
ATOM 680 O O . LEU A 1 94 ? 10.120 2.057 -3.327 1.00 85.44 94 LEU A O 1
ATOM 684 N N . ALA A 1 95 ? 8.607 0.459 -3.749 1.00 87.69 95 ALA A N 1
ATOM 685 C CA . ALA A 1 95 ? 8.443 0.035 -2.370 1.00 87.69 95 ALA A CA 1
ATOM 686 C C . ALA A 1 95 ? 8.465 -1.485 -2.243 1.00 87.69 95 ALA A C 1
ATOM 688 O O . ALA A 1 95 ? 7.934 -2.211 -3.083 1.00 87.69 95 ALA A O 1
ATOM 689 N N . HIS A 1 96 ? 9.057 -1.964 -1.149 1.00 88.56 96 HIS A N 1
ATOM 690 C CA . HIS A 1 96 ? 9.096 -3.389 -0.860 1.00 88.56 96 HIS A CA 1
ATOM 691 C C . HIS A 1 96 ? 7.707 -3.888 -0.411 1.00 88.56 96 HIS A C 1
ATOM 693 O O . HIS A 1 96 ? 7.187 -3.369 0.586 1.00 88.56 96 HIS A O 1
ATOM 699 N N . PRO A 1 97 ? 7.128 -4.923 -1.053 1.00 90.06 97 PRO A N 1
ATOM 700 C CA . PRO A 1 97 ? 5.769 -5.388 -0.771 1.00 90.06 97 PRO A CA 1
ATOM 701 C C . PRO A 1 97 ? 5.532 -5.748 0.696 1.00 90.06 97 PRO A C 1
ATOM 703 O O . PRO A 1 97 ? 4.519 -5.346 1.257 1.00 90.06 97 PRO A O 1
ATOM 706 N N . ALA A 1 98 ? 6.501 -6.395 1.354 1.00 90.00 98 ALA A N 1
ATOM 707 C CA . ALA A 1 98 ? 6.396 -6.753 2.774 1.00 90.00 98 ALA A CA 1
ATOM 708 C C . ALA A 1 98 ? 6.134 -5.556 3.715 1.00 90.00 98 ALA A C 1
ATOM 710 O O . ALA A 1 98 ? 5.547 -5.737 4.773 1.00 90.00 98 ALA A O 1
ATOM 711 N N . LYS A 1 99 ? 6.532 -4.330 3.339 1.00 90.88 99 LYS A N 1
ATOM 712 C CA . LYS A 1 99 ? 6.273 -3.124 4.147 1.00 90.88 99 LYS A CA 1
ATOM 713 C C . LYS A 1 99 ? 4.896 -2.513 3.880 1.00 90.88 99 LYS A C 1
ATOM 715 O O . LYS A 1 99 ? 4.345 -1.849 4.749 1.00 90.88 99 LYS A O 1
ATOM 720 N N . CYS A 1 100 ? 4.361 -2.696 2.675 1.00 93.38 100 CYS A N 1
ATOM 721 C CA . CYS A 1 100 ? 3.150 -2.018 2.213 1.00 93.38 100 CYS A CA 1
ATOM 722 C C . CYS A 1 100 ? 1.905 -2.906 2.293 1.00 93.38 100 CYS A C 1
ATOM 724 O O . CYS A 1 100 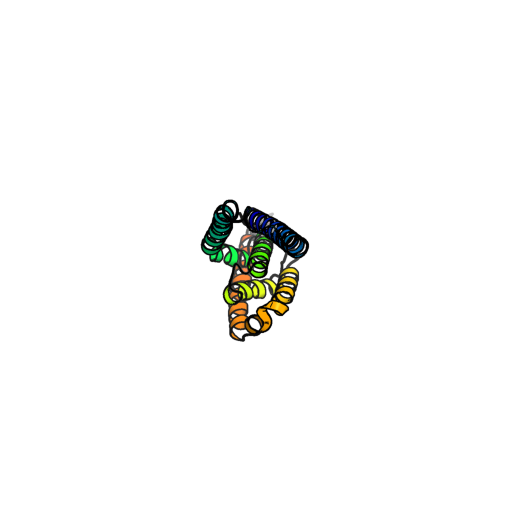? 0.853 -2.430 2.710 1.00 93.38 100 CYS A O 1
ATOM 726 N N . ILE A 1 101 ? 2.021 -4.188 1.925 1.00 93.31 101 ILE A N 1
ATOM 727 C CA . ILE A 1 101 ? 0.907 -5.147 1.892 1.0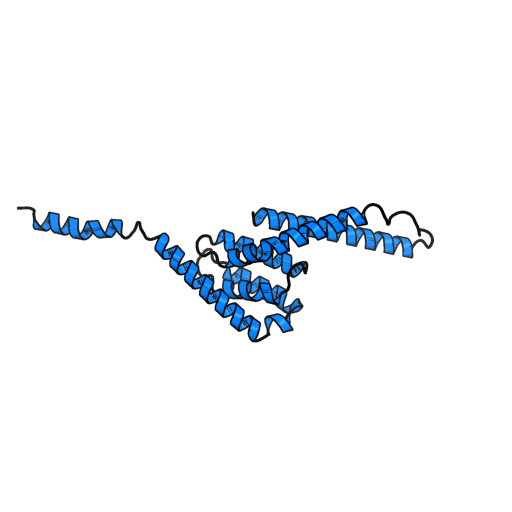0 93.31 101 ILE A CA 1
ATOM 728 C C . ILE A 1 101 ? 0.148 -5.197 3.227 1.00 93.31 101 ILE A C 1
ATOM 730 O O . ILE A 1 101 ? -1.077 -5.115 3.169 1.00 93.31 101 ILE A O 1
ATOM 734 N N . PRO A 1 102 ? 0.798 -5.233 4.410 1.00 94.62 102 PRO A N 1
ATOM 735 C CA . PRO A 1 102 ? 0.077 -5.227 5.685 1.00 94.62 102 PRO A CA 1
ATOM 736 C C . PRO A 1 102 ? -0.882 -4.038 5.859 1.00 94.62 102 PRO A C 1
ATOM 738 O O . PRO A 1 102 ? -1.989 -4.190 6.369 1.00 94.62 102 PRO A O 1
ATOM 741 N N . TYR A 1 103 ? -0.499 -2.849 5.386 1.00 95.81 103 TYR A N 1
ATOM 742 C CA . TYR A 1 103 ? -1.349 -1.656 5.449 1.00 95.81 103 TYR A CA 1
ATOM 743 C C . TYR A 1 103 ? -2.512 -1.720 4.455 1.00 95.81 103 TYR A C 1
ATOM 745 O O . TYR A 1 103 ? -3.601 -1.235 4.749 1.00 95.81 103 TYR A O 1
ATOM 753 N N . VAL A 1 104 ? -2.303 -2.336 3.289 1.00 94.69 104 VAL A N 1
ATOM 754 C CA . VAL A 1 104 ? -3.381 -2.558 2.318 1.00 94.69 104 VAL A CA 1
ATOM 755 C C . VAL A 1 104 ? -4.358 -3.624 2.832 1.00 94.69 104 VAL A C 1
ATOM 757 O O . VAL A 1 104 ? -5.561 -3.423 2.728 1.00 94.69 104 VAL A O 1
ATOM 760 N N . MET A 1 105 ? -3.872 -4.702 3.459 1.00 93.75 105 MET A N 1
ATOM 761 C CA . MET A 1 105 ? -4.714 -5.707 4.130 1.00 93.75 105 MET A CA 1
ATOM 762 C C . MET A 1 105 ? -5.578 -5.083 5.228 1.00 93.75 105 MET A C 1
ATOM 764 O O . MET A 1 105 ? -6.768 -5.370 5.312 1.00 93.75 105 MET A O 1
ATOM 768 N N . ALA A 1 106 ? -5.014 -4.175 6.030 1.00 94.69 106 ALA A N 1
ATOM 769 C CA . ALA A 1 106 ? -5.762 -3.470 7.068 1.00 94.69 106 ALA A CA 1
ATOM 770 C C . ALA A 1 106 ? -6.992 -2.726 6.525 1.00 94.69 106 ALA A C 1
ATOM 772 O O . ALA A 1 106 ? -8.039 -2.721 7.173 1.00 94.69 106 ALA A O 1
ATOM 773 N N . LEU A 1 107 ? -6.889 -2.134 5.329 1.00 94.25 107 LEU A N 1
ATOM 774 C CA . LEU A 1 107 ? -7.989 -1.409 4.693 1.00 94.25 107 LEU A CA 1
ATOM 775 C C . LEU A 1 107 ? -9.162 -2.304 4.284 1.00 94.25 107 LEU A C 1
ATOM 777 O O . LEU A 1 107 ? -10.243 -1.774 4.048 1.00 94.25 107 LEU A O 1
ATOM 781 N N . GLU A 1 108 ? -9.017 -3.632 4.238 1.00 92.25 108 GLU A N 1
ATOM 782 C CA . GLU A 1 108 ? -10.171 -4.521 4.040 1.00 92.25 108 GLU A CA 1
ATOM 783 C C . GLU A 1 108 ? -11.196 -4.412 5.179 1.00 92.25 108 GLU A C 1
ATOM 785 O O . GLU A 1 108 ? -12.377 -4.689 4.972 1.00 92.25 108 GLU A O 1
ATOM 790 N N . LEU A 1 109 ? -10.760 -3.959 6.358 1.00 89.62 109 LEU A N 1
ATOM 791 C CA . LEU A 1 109 ? -11.621 -3.700 7.510 1.00 89.62 109 LEU A CA 1
ATOM 792 C C . LEU A 1 109 ? -12.258 -2.298 7.474 1.00 89.62 109 LEU A C 1
ATOM 794 O O . LEU A 1 109 ? -13.009 -1.950 8.382 1.00 89.62 109 LEU A O 1
ATOM 798 N N . ASP A 1 110 ? -11.958 -1.473 6.467 1.00 89.56 110 ASP A N 1
ATOM 799 C CA . ASP A 1 110 ? -12.478 -0.109 6.345 1.00 89.56 110 ASP A CA 1
ATOM 800 C C . ASP A 1 110 ? -13.953 -0.103 5.909 1.00 89.56 110 ASP A C 1
ATOM 802 O O . ASP A 1 110 ? -14.281 -0.033 4.719 1.00 89.56 110 ASP A O 1
ATOM 806 N N . VAL A 1 111 ? -14.842 -0.215 6.896 1.00 76.50 111 VAL A N 1
ATOM 807 C CA . VAL A 1 111 ? -16.298 -0.301 6.735 1.00 76.50 111 VAL A CA 1
ATOM 808 C C . VAL A 1 111 ? -16.975 1.074 6.715 1.00 76.50 111 VAL A C 1
ATOM 810 O O . VAL A 1 111 ? -16.589 1.999 7.426 1.00 76.50 111 VAL A O 1
ATOM 813 N N . GLY A 1 112 ? -18.030 1.198 5.904 1.00 71.12 112 GLY A N 1
ATOM 814 C CA . GLY A 1 112 ? -18.851 2.406 5.770 1.00 71.12 112 GLY A CA 1
ATOM 815 C C . GLY A 1 112 ? -19.090 2.805 4.307 1.00 71.12 112 GLY A C 1
ATOM 816 O O . GLY A 1 112 ? -18.386 2.330 3.417 1.00 71.12 112 GLY A O 1
ATOM 817 N N . PRO A 1 113 ? -20.056 3.701 4.027 1.00 66.06 113 PRO A N 1
ATOM 818 C CA . PRO A 1 113 ? -20.439 4.083 2.658 1.00 66.06 113 PRO A CA 1
ATOM 819 C C . PRO A 1 113 ? -19.308 4.750 1.857 1.00 66.06 113 PRO A C 1
ATOM 821 O O . PRO A 1 113 ? -19.320 4.723 0.630 1.00 66.06 113 PRO A O 1
ATOM 824 N N . SER A 1 114 ? -18.307 5.305 2.546 1.00 74.81 114 SER A N 1
ATOM 825 C CA . SER A 1 114 ? -17.119 5.928 1.944 1.00 74.81 114 SER A CA 1
ATOM 826 C C . SER A 1 114 ? -15.832 5.119 2.153 1.00 74.81 114 SER A C 1
ATOM 828 O O . SER A 1 114 ? -14.754 5.624 1.830 1.00 74.81 114 SER A O 1
ATOM 830 N N . GLY A 1 115 ? -15.936 3.907 2.711 1.00 77.00 115 GLY A N 1
ATOM 831 C CA . GLY A 1 115 ? -14.804 3.040 3.039 1.00 77.00 115 GLY A CA 1
ATOM 832 C C . GLY A 1 115 ? -14.043 2.5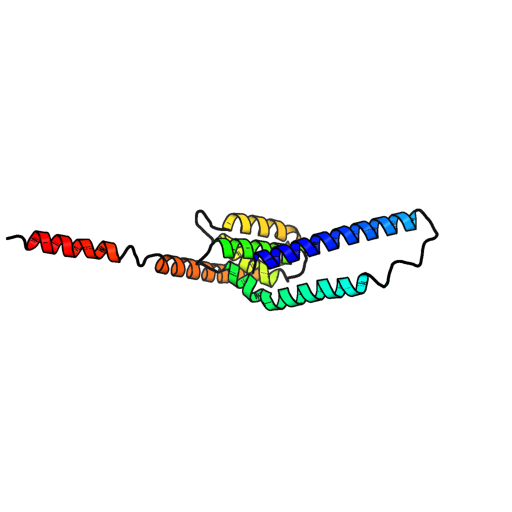45 1.808 1.00 77.00 115 GLY A C 1
ATOM 833 O O . GLY A 1 115 ? -14.534 2.588 0.678 1.00 77.00 115 GLY A O 1
ATOM 834 N N . CYS A 1 116 ? -12.811 2.088 2.023 1.00 88.44 116 CYS A N 1
ATOM 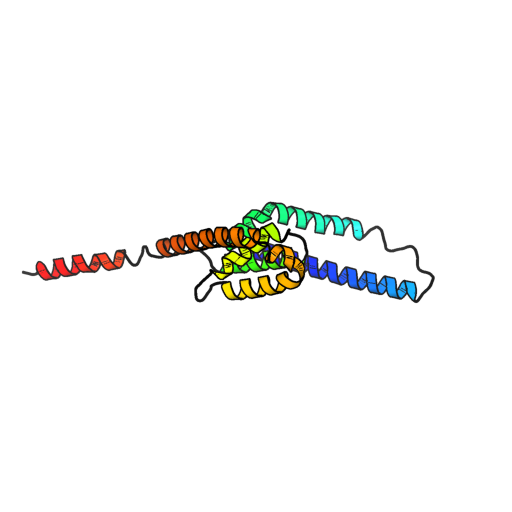835 C CA . CYS A 1 116 ? -11.896 1.685 0.953 1.00 88.44 116 CYS A CA 1
ATOM 836 C C . CYS A 1 116 ? -11.719 0.164 0.813 1.00 88.44 116 CYS A C 1
ATOM 838 O O . CYS A 1 116 ? -10.888 -0.265 0.011 1.00 88.44 116 CYS A O 1
ATOM 840 N N . ALA A 1 117 ? -12.502 -0.653 1.527 1.00 90.69 117 ALA A N 1
ATOM 841 C CA . ALA A 1 117 ? -12.324 -2.108 1.577 1.00 90.69 117 ALA A CA 1
ATOM 842 C C . ALA A 1 117 ? -12.314 -2.791 0.199 1.00 90.69 117 ALA A C 1
ATOM 844 O O . ALA A 1 117 ? -11.424 -3.584 -0.101 1.00 90.69 117 ALA A O 1
ATOM 845 N N . GLU A 1 118 ? -13.254 -2.453 -0.686 1.00 90.62 118 GLU A N 1
ATOM 846 C CA . GLU A 1 118 ? -13.307 -3.066 -2.022 1.00 90.62 118 GLU A CA 1
ATOM 847 C C . GLU A 1 118 ? -12.146 -2.637 -2.928 1.00 90.62 118 GLU A C 1
ATOM 849 O O . GLU A 1 118 ? -11.667 -3.427 -3.746 1.00 90.62 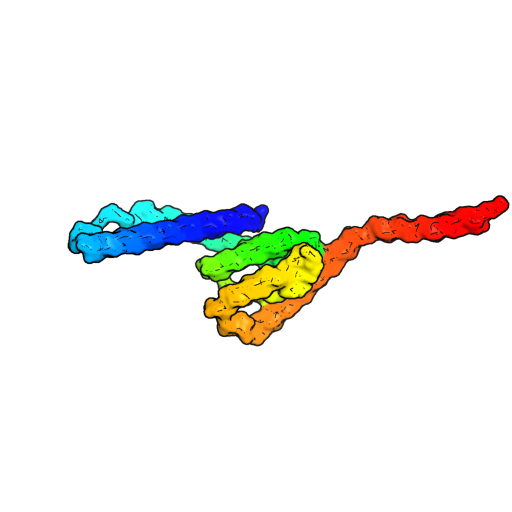118 GLU A O 1
ATOM 854 N N . LEU A 1 119 ? -11.656 -1.403 -2.775 1.00 91.75 119 LEU A N 1
ATOM 855 C CA . LEU A 1 119 ? -10.465 -0.940 -3.490 1.00 91.75 119 LEU A CA 1
ATOM 856 C C . LEU A 1 119 ? -9.216 -1.665 -2.980 1.00 91.75 119 LEU A C 1
ATOM 858 O O . LEU A 1 119 ? -8.404 -2.108 -3.790 1.00 91.75 119 LEU A O 1
ATOM 862 N N . ALA A 1 120 ? -9.100 -1.856 -1.665 1.00 92.75 120 ALA A N 1
ATOM 863 C CA . ALA A 1 120 ? -8.000 -2.591 -1.054 1.00 92.75 120 ALA A CA 1
ATOM 864 C C . ALA A 1 120 ? -7.956 -4.050 -1.534 1.00 92.75 120 ALA A C 1
ATOM 866 O O . ALA A 1 120 ? -6.917 -4.501 -2.010 1.00 92.75 120 ALA A O 1
ATOM 867 N N . LYS A 1 121 ? -9.100 -4.752 -1.549 1.00 91.88 121 LYS A N 1
ATOM 868 C CA . LYS A 1 121 ? -9.205 -6.119 -2.095 1.00 91.88 121 LYS A CA 1
ATOM 869 C C . LYS A 1 121 ? -8.811 -6.201 -3.569 1.00 91.88 121 LYS A C 1
ATOM 871 O O . LYS A 1 121 ? -8.224 -7.185 -4.018 1.00 91.88 121 LYS A O 1
ATOM 876 N N . LYS A 1 122 ? -9.196 -5.207 -4.379 1.00 92.31 122 LYS A N 1
ATOM 877 C CA . LYS A 1 122 ? -8.797 -5.140 -5.797 1.00 92.31 122 LYS A CA 1
ATOM 878 C C . LYS A 1 122 ? -7.287 -4.959 -5.934 1.00 92.31 122 LYS A C 1
ATOM 880 O O . LYS A 1 122 ? -6.675 -5.671 -6.725 1.00 92.31 122 LYS A O 1
ATOM 885 N N . GLU A 1 123 ? -6.694 -4.067 -5.147 1.00 92.31 123 GLU A N 1
ATOM 886 C CA . GLU A 1 123 ? -5.251 -3.834 -5.178 1.00 92.31 123 GLU A CA 1
ATOM 887 C C . GLU A 1 123 ? -4.471 -5.058 -4.675 1.00 92.31 123 GLU A C 1
ATOM 889 O O . GLU A 1 123 ? -3.518 -5.473 -5.323 1.00 92.31 123 GLU A O 1
ATOM 894 N N . LEU A 1 124 ? -4.912 -5.724 -3.604 1.00 91.38 124 LEU A N 1
ATOM 895 C CA . LEU A 1 124 ? -4.278 -6.958 -3.120 1.00 91.38 124 LEU A CA 1
ATOM 896 C C . LEU A 1 124 ? -4.305 -8.067 -4.166 1.00 91.38 124 LEU A C 1
ATOM 898 O O . LEU A 1 124 ? -3.274 -8.689 -4.401 1.00 91.38 124 LEU A O 1
ATOM 902 N N . ARG A 1 125 ? -5.439 -8.268 -4.849 1.00 91.19 125 ARG A N 1
ATOM 903 C CA . ARG A 1 125 ? -5.530 -9.219 -5.970 1.00 91.19 125 ARG A CA 1
ATOM 904 C C . ARG A 1 125 ? -4.552 -8.873 -7.086 1.00 91.19 125 ARG A C 1
ATOM 906 O O . ARG A 1 125 ? -3.837 -9.746 -7.556 1.00 91.19 125 ARG A O 1
ATOM 913 N N . ARG A 1 126 ? -4.464 -7.595 -7.457 1.00 90.44 126 ARG A N 1
ATOM 914 C CA . ARG A 1 126 ? -3.519 -7.121 -8.475 1.00 90.44 126 ARG A CA 1
ATOM 915 C C . ARG A 1 126 ? -2.060 -7.388 -8.092 1.00 90.44 126 ARG A C 1
ATOM 917 O O . ARG A 1 126 ? -1.251 -7.706 -8.957 1.00 90.44 126 ARG A O 1
ATOM 924 N N . GLN A 1 127 ? -1.716 -7.239 -6.815 1.00 88.25 127 GLN A N 1
ATOM 925 C CA . GLN A 1 127 ? -0.357 -7.469 -6.321 1.00 88.25 127 GLN A CA 1
ATOM 926 C C . GLN A 1 127 ? -0.067 -8.951 -6.036 1.00 88.25 127 GLN A C 1
ATOM 928 O O . GLN A 1 127 ? 1.100 -9.346 -6.023 1.00 88.25 127 GLN A O 1
ATOM 933 N N . TYR A 1 128 ? -1.100 -9.776 -5.846 1.00 87.62 128 TYR A N 1
ATOM 934 C CA . TYR A 1 128 ? -0.973 -11.204 -5.560 1.00 87.62 128 TYR A CA 1
ATOM 935 C C . TYR A 1 128 ? -0.221 -11.940 -6.668 1.00 87.62 128 TYR A C 1
ATOM 937 O O . TYR A 1 128 ? 0.741 -12.640 -6.371 1.00 87.62 128 TYR A O 1
ATOM 945 N N . ASP A 1 129 ? -0.564 -11.697 -7.934 1.00 84.44 129 ASP A N 1
ATOM 946 C CA . ASP A 1 129 ? 0.082 -12.364 -9.074 1.00 84.44 129 ASP A CA 1
ATOM 947 C C . ASP A 1 129 ? 1.594 -12.096 -9.136 1.00 84.44 129 ASP A C 1
ATOM 949 O O . ASP A 1 129 ? 2.373 -12.940 -9.576 1.00 84.44 129 ASP A O 1
ATOM 953 N N . ARG A 1 130 ? 2.028 -10.916 -8.678 1.00 85.00 130 ARG A N 1
ATOM 954 C CA . ARG A 1 130 ? 3.433 -10.491 -8.723 1.00 85.00 130 ARG A CA 1
ATOM 955 C C . ARG A 1 130 ? 4.210 -10.846 -7.454 1.00 85.00 130 ARG A C 1
ATOM 957 O O . ARG A 1 130 ? 5.415 -11.074 -7.525 1.00 85.00 130 ARG A O 1
ATOM 964 N N . TYR A 1 131 ? 3.546 -10.875 -6.301 1.00 87.12 131 TYR A N 1
ATOM 965 C CA . TYR A 1 131 ? 4.187 -10.987 -4.987 1.00 87.12 131 TYR A CA 1
ATOM 966 C C . TYR A 1 131 ? 3.606 -12.112 -4.122 1.00 87.12 131 TYR A C 1
ATOM 968 O O . TYR A 1 131 ? 3.701 -12.056 -2.894 1.00 87.12 131 TYR A O 1
ATOM 976 N N . GLN A 1 132 ? 3.043 -13.148 -4.750 1.00 87.44 132 GLN A N 1
ATOM 977 C CA . GLN A 1 132 ? 2.360 -14.272 -4.102 1.00 87.44 132 GLN A CA 1
ATOM 978 C C . GLN A 1 132 ? 3.086 -14.819 -2.857 1.00 87.44 132 GLN A C 1
ATOM 980 O O . GLN A 1 132 ? 2.436 -14.918 -1.816 1.00 87.44 132 GLN A O 1
ATOM 985 N N . PRO A 1 133 ? 4.411 -15.094 -2.872 1.00 86.12 133 PRO A N 1
ATOM 986 C CA . PRO A 1 133 ? 5.092 -15.652 -1.700 1.00 86.12 133 PRO A CA 1
ATOM 987 C C . PRO A 1 133 ? 5.120 -14.692 -0.506 1.00 86.12 133 PRO A C 1
ATOM 989 O O . PRO A 1 133 ? 5.111 -15.126 0.640 1.00 86.12 133 PRO A O 1
ATOM 992 N N . MET A 1 134 ? 5.149 -13.381 -0.765 1.00 84.06 134 MET A N 1
ATOM 993 C CA . MET A 1 134 ? 5.170 -12.353 0.276 1.00 84.06 134 MET A CA 1
ATOM 994 C C . MET A 1 134 ? 3.769 -12.073 0.819 1.00 84.06 134 MET A C 1
ATOM 996 O O . MET A 1 134 ? 3.617 -11.882 2.019 1.00 84.06 134 MET A O 1
ATOM 1000 N N . VAL A 1 135 ? 2.751 -12.061 -0.048 1.00 81.50 135 VAL A N 1
ATOM 1001 C CA . VAL A 1 135 ? 1.350 -11.863 0.362 1.00 81.50 135 VAL A CA 1
ATOM 1002 C C . VAL A 1 135 ? 0.847 -13.065 1.167 1.00 81.50 135 VAL A C 1
ATOM 1004 O O . VAL A 1 135 ? 0.144 -12.887 2.155 1.00 81.50 135 VAL A O 1
ATOM 1007 N N . ALA A 1 136 ? 1.223 -14.283 0.764 1.00 82.81 136 ALA A N 1
ATOM 1008 C CA . ALA A 1 136 ? 0.816 -15.526 1.421 1.00 82.81 136 ALA A CA 1
ATOM 1009 C C . ALA A 1 136 ? 1.670 -15.888 2.651 1.00 82.81 136 ALA A C 1
ATOM 1011 O O . ALA A 1 136 ? 1.395 -16.889 3.314 1.00 82.81 136 ALA A O 1
ATOM 1012 N N . ALA A 1 137 ? 2.710 -15.109 2.964 1.00 85.88 137 ALA A N 1
ATOM 1013 C CA . ALA A 1 137 ? 3.547 -15.363 4.127 1.00 85.88 137 ALA A CA 1
ATOM 1014 C C . ALA A 1 137 ? 2.730 -15.194 5.425 1.00 85.88 137 ALA A C 1
ATOM 1016 O O . ALA A 1 137 ? 2.081 -14.159 5.597 1.00 85.88 137 ALA A O 1
ATOM 1017 N N . PRO A 1 138 ? 2.813 -16.129 6.393 1.00 81.50 138 PRO A N 1
ATOM 1018 C CA . PRO A 1 138 ? 2.090 -16.010 7.664 1.00 81.50 138 PRO A CA 1
ATOM 1019 C C . PRO A 1 138 ? 2.373 -14.699 8.415 1.00 81.50 138 PRO A C 1
ATOM 1021 O O . PRO A 1 138 ? 1.473 -14.116 9.017 1.00 81.50 138 PRO A O 1
ATOM 1024 N N . GLY A 1 139 ? 3.612 -14.197 8.333 1.00 84.94 139 GLY A N 1
ATOM 1025 C CA . GLY A 1 139 ? 3.998 -12.915 8.930 1.00 84.94 139 GLY A CA 1
ATOM 1026 C C . GLY A 1 139 ? 3.254 -11.716 8.334 1.00 84.94 139 GLY A C 1
ATOM 1027 O O . GLY A 1 139 ? 2.853 -10.827 9.077 1.00 84.94 139 GLY A O 1
ATOM 1028 N N . ALA A 1 140 ? 2.977 -11.722 7.025 1.00 84.12 140 ALA A N 1
ATOM 1029 C CA . ALA A 1 140 ? 2.258 -10.628 6.370 1.00 84.12 140 ALA A CA 1
ATOM 1030 C C . ALA A 1 140 ? 0.811 -10.517 6.867 1.00 84.12 140 ALA A C 1
ATOM 1032 O O . ALA A 1 140 ? 0.311 -9.409 7.060 1.00 84.12 140 ALA A O 1
ATOM 1033 N N . PHE A 1 141 ? 0.160 -11.655 7.128 1.00 86.38 141 PHE A N 1
ATOM 1034 C CA . PHE A 1 141 ? -1.182 -11.681 7.704 1.00 86.38 141 PHE A CA 1
ATOM 1035 C C . PHE A 1 141 ? -1.200 -11.149 9.142 1.00 86.38 141 PHE A C 1
ATOM 1037 O O . PHE A 1 141 ? -2.052 -10.329 9.475 1.00 86.38 141 PHE A O 1
ATOM 1044 N N . LEU A 1 142 ? -0.249 -11.571 9.985 1.00 90.94 142 LEU A N 1
ATOM 1045 C CA . LEU A 1 142 ? -0.140 -11.084 11.367 1.00 90.94 142 LEU A CA 1
ATOM 1046 C C . LEU A 1 142 ? 0.112 -9.572 11.416 1.00 90.94 142 LEU A C 1
ATOM 1048 O O . LEU A 1 142 ? -0.579 -8.853 12.140 1.00 90.94 142 LEU A O 1
ATOM 1052 N N . ASP A 1 143 ? 1.044 -9.080 10.600 1.00 92.88 143 ASP A N 1
ATOM 1053 C CA . ASP A 1 143 ? 1.309 -7.647 10.482 1.00 92.88 143 ASP A CA 1
ATOM 1054 C C . ASP A 1 143 ? 0.080 -6.899 9.952 1.00 92.88 143 ASP A C 1
ATOM 1056 O O . ASP A 1 143 ? -0.244 -5.812 10.440 1.00 92.88 143 ASP A O 1
ATOM 1060 N N . GLY A 1 144 ? -0.634 -7.483 8.984 1.00 92.81 144 GLY A N 1
ATOM 1061 C CA . GLY A 1 144 ? -1.871 -6.936 8.432 1.00 92.81 144 GLY A CA 1
ATOM 1062 C C . GLY A 1 144 ? -2.977 -6.828 9.478 1.00 92.81 144 GLY A C 1
ATOM 1063 O O . GLY A 1 144 ? -3.603 -5.776 9.601 1.00 92.81 144 GLY A O 1
ATOM 1064 N N . ALA A 1 145 ? -3.163 -7.863 10.300 1.00 92.62 145 ALA A N 1
ATOM 1065 C CA . ALA A 1 145 ? -4.110 -7.863 11.412 1.00 92.62 145 ALA A CA 1
ATOM 1066 C C . ALA A 1 145 ? -3.754 -6.798 12.462 1.00 92.62 145 ALA A C 1
ATOM 1068 O O . ALA A 1 145 ? -4.630 -6.070 12.933 1.00 92.62 145 ALA A O 1
ATOM 1069 N N . LEU A 1 146 ? -2.464 -6.642 12.782 1.00 94.44 146 LEU A N 1
ATOM 1070 C CA . LEU A 1 146 ? -1.987 -5.594 13.685 1.00 94.44 146 LEU A CA 1
ATOM 1071 C C . LEU A 1 146 ? -2.277 -4.189 13.138 1.00 94.44 146 LEU A C 1
ATOM 1073 O O . LEU A 1 146 ? -2.742 -3.322 13.884 1.00 94.44 146 LEU A O 1
ATOM 1077 N N . GLN A 1 147 ? -2.014 -3.936 11.851 1.00 96.38 147 GLN A N 1
ATOM 1078 C CA . GLN A 1 147 ? -2.362 -2.648 11.242 1.00 96.38 147 GLN A CA 1
ATOM 1079 C C . GLN A 1 147 ? -3.887 -2.454 11.179 1.00 96.38 147 GLN A C 1
ATOM 1081 O O . GLN A 1 147 ? -4.373 -1.354 11.443 1.00 96.38 147 GLN A O 1
ATOM 1086 N N . GLY A 1 148 ? -4.648 -3.520 10.919 1.00 94.38 148 GLY A N 1
ATOM 1087 C CA . GLY A 1 148 ? -6.111 -3.526 10.939 1.00 94.38 148 GLY A CA 1
ATOM 1088 C C . GLY A 1 148 ? -6.684 -3.108 12.291 1.00 94.38 148 GLY A C 1
ATOM 1089 O O . GLY A 1 148 ? -7.558 -2.245 12.355 1.00 94.38 148 GLY A O 1
ATOM 1090 N N . TYR A 1 149 ? -6.126 -3.630 13.386 1.00 94.50 149 TYR A N 1
ATOM 1091 C CA . TYR A 1 149 ? -6.488 -3.211 14.740 1.00 94.50 149 TYR A CA 1
ATOM 1092 C C . TYR A 1 149 ? -6.246 -1.711 14.969 1.00 94.50 149 TYR A C 1
ATOM 1094 O O . TYR A 1 149 ? -7.102 -1.015 15.520 1.00 94.50 149 TYR A O 1
ATOM 1102 N N . LYS A 1 150 ? -5.108 -1.175 14.507 1.00 95.25 150 LYS A N 1
ATOM 1103 C CA . LYS A 1 150 ? -4.814 0.266 14.616 1.00 95.25 150 LYS A CA 1
ATOM 1104 C C . LYS A 1 150 ? -5.802 1.117 13.820 1.00 95.25 150 LYS A C 1
ATOM 1106 O O . LYS A 1 150 ? -6.234 2.149 14.333 1.00 95.25 150 LYS A O 1
ATOM 1111 N N . LEU A 1 151 ? -6.167 0.684 12.611 1.00 94.00 151 LEU A N 1
ATOM 1112 C CA . LEU A 1 151 ? -7.181 1.353 11.795 1.00 94.00 151 LEU A CA 1
ATOM 1113 C C . LEU A 1 151 ? -8.524 1.390 12.529 1.00 94.00 151 LEU A C 1
ATOM 1115 O O . LEU A 1 151 ? -9.085 2.467 12.699 1.00 94.00 151 LEU A O 1
ATOM 1119 N N . GLN A 1 152 ? -9.005 0.246 13.021 1.00 93.31 152 GLN A N 1
ATOM 1120 C CA . GLN A 1 152 ? -10.267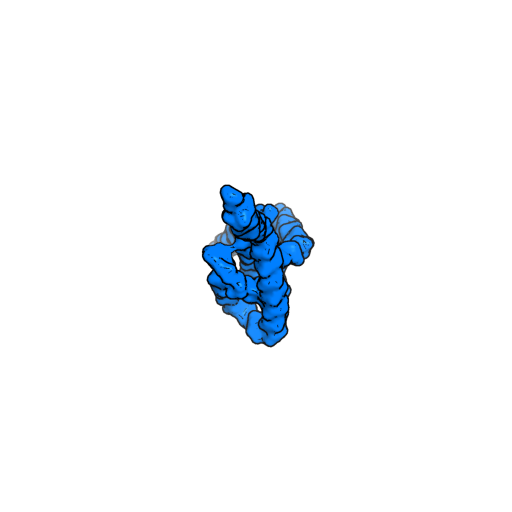 0.166 13.767 1.00 93.31 152 GLN A CA 1
ATOM 1121 C C . GLN A 1 152 ? -10.268 1.088 14.987 1.00 93.31 152 GLN A C 1
ATOM 1123 O O . GLN A 1 152 ? -11.210 1.852 15.192 1.00 93.31 152 GLN A O 1
ATOM 1128 N N . ARG A 1 153 ? -9.170 1.103 15.751 1.00 93.44 153 ARG A N 1
ATOM 1129 C CA . ARG A 1 153 ? -9.022 2.008 16.895 1.00 93.44 153 ARG A CA 1
ATOM 1130 C C . ARG A 1 153 ? -9.058 3.480 16.476 1.00 93.44 153 ARG A C 1
ATOM 1132 O O . ARG A 1 153 ? -9.652 4.299 17.170 1.00 93.44 153 ARG A O 1
ATOM 1139 N N . SER A 1 154 ? -8.440 3.826 15.345 1.00 92.06 154 SER A N 1
ATOM 1140 C CA . SER A 1 154 ? -8.496 5.188 14.807 1.00 92.06 154 SER A CA 1
ATOM 1141 C C . SER A 1 154 ? -9.891 5.569 14.306 1.00 92.06 154 SER A C 1
ATOM 1143 O O . SER A 1 154 ? -10.270 6.729 14.453 1.00 92.06 154 SER A O 1
ATOM 1145 N N . LEU A 1 155 ? -10.632 4.640 13.698 1.00 90.00 155 LEU A N 1
ATOM 1146 C CA . LEU A 1 155 ? -12.000 4.864 13.225 1.00 90.00 155 LEU A CA 1
ATOM 1147 C C . LEU A 1 155 ? -12.952 5.093 14.404 1.00 90.00 155 LEU A C 1
ATOM 1149 O O . LEU A 1 155 ? -13.720 6.052 14.387 1.00 90.00 155 LEU A O 1
ATOM 1153 N N . ALA A 1 156 ? -12.839 4.275 15.455 1.00 89.44 156 ALA A N 1
ATOM 1154 C CA . ALA A 1 156 ? -13.609 4.432 16.685 1.00 89.44 156 ALA A CA 1
ATOM 1155 C C . ALA A 1 156 ? -13.360 5.806 17.334 1.00 89.44 156 ALA A C 1
ATOM 1157 O O . ALA A 1 156 ? -14.303 6.567 17.547 1.00 89.44 156 ALA A O 1
ATOM 1158 N N . ALA A 1 157 ? -12.092 6.187 17.526 1.00 88.56 157 ALA A N 1
ATOM 1159 C CA . ALA A 1 157 ? -11.738 7.493 18.088 1.00 88.56 157 ALA A CA 1
ATOM 1160 C C . ALA A 1 157 ? -12.257 8.675 17.241 1.00 88.56 157 ALA A C 1
ATOM 1162 O O . ALA A 1 157 ? -12.678 9.695 17.783 1.00 88.56 157 ALA A O 1
ATOM 1163 N N . ALA A 1 158 ? -12.252 8.549 15.909 1.00 86.38 158 ALA A N 1
ATOM 1164 C CA . ALA A 1 158 ? -12.797 9.576 15.023 1.00 86.38 158 ALA A CA 1
ATOM 1165 C C . ALA A 1 158 ? -14.328 9.688 15.127 1.00 86.38 158 ALA A C 1
ATOM 1167 O O . ALA A 1 158 ? -14.860 10.797 15.069 1.00 86.38 158 ALA A O 1
ATOM 1168 N N . SER A 1 159 ? -15.025 8.562 15.312 1.00 82.06 159 SER A N 1
ATOM 1169 C CA . SER A 1 159 ? -16.480 8.546 15.494 1.00 82.06 159 SER A CA 1
ATOM 1170 C C . SER A 1 159 ? -16.911 9.215 16.805 1.00 82.06 159 SER A C 1
ATOM 1172 O O . SER A 1 159 ? -17.819 10.044 16.793 1.00 82.06 159 SER A O 1
ATOM 1174 N N . GLU A 1 160 ? -16.180 8.980 17.900 1.00 78.62 160 GLU A N 1
ATOM 1175 C CA . GLU A 1 160 ? -16.421 9.625 19.199 1.00 78.62 160 GLU A CA 1
ATOM 1176 C C . GLU A 1 160 ? -16.243 11.152 19.123 1.00 78.62 160 GLU A C 1
ATOM 1178 O O . GLU A 1 160 ? -17.052 11.913 19.657 1.00 78.62 160 GLU A O 1
ATOM 1183 N N . GLN A 1 161 ? -15.227 11.626 18.392 1.00 67.31 161 GLN A N 1
ATOM 1184 C CA . GLN A 1 161 ? -14.966 13.059 18.191 1.00 67.31 161 GLN A CA 1
ATOM 1185 C C . GLN A 1 161 ? -15.992 13.764 17.293 1.00 67.31 161 GLN A C 1
ATOM 1187 O O . GLN A 1 161 ? -16.130 14.984 17.369 1.00 67.31 161 GLN A O 1
ATOM 1192 N N . GLN A 1 162 ? -16.721 13.026 16.454 1.00 59.34 162 GLN A N 1
ATOM 1193 C CA . GLN A 1 162 ? -17.829 13.558 15.651 1.00 59.34 162 GLN A CA 1
ATOM 1194 C C . GLN A 1 162 ? -19.160 13.582 16.425 1.00 59.34 162 GLN A C 1
ATOM 1196 O O . GLN A 1 162 ? -20.110 14.237 15.993 1.00 59.34 162 GLN A O 1
ATOM 1201 N N . GLN A 1 163 ? -19.217 12.963 17.610 1.00 52.62 163 GLN A N 1
ATOM 1202 C CA . GLN A 1 163 ? -20.394 12.892 18.480 1.00 52.62 163 GLN A CA 1
ATOM 1203 C C . GLN A 1 163 ? -20.541 13.922 19.635 1.00 52.62 163 GLN A C 1
ATOM 1205 O O . GLN A 1 163 ? -21.462 13.740 20.434 1.00 52.62 163 GLN A O 1
ATOM 1210 N N . PRO A 1 164 ? -19.798 15.048 19.753 1.00 50.66 164 PRO A N 1
ATOM 1211 C CA . PRO A 1 164 ? -20.014 15.985 20.861 1.00 50.66 164 PRO A CA 1
ATOM 1212 C C . PRO A 1 164 ? -21.290 16.844 20.732 1.00 50.66 164 PRO A C 1
ATOM 1214 O O . PRO A 1 164 ? -21.719 17.437 21.716 1.00 50.66 164 PRO A O 1
ATOM 1217 N N . GLN A 1 165 ? -21.958 16.898 19.569 1.00 47.91 165 GLN A N 1
ATOM 1218 C CA . GLN A 1 165 ? -23.202 17.680 19.400 1.00 47.91 165 GLN A CA 1
ATOM 1219 C C . GLN A 1 165 ? -24.502 16.905 19.678 1.00 47.91 165 GLN A C 1
ATOM 1221 O O . GLN A 1 165 ? -25.550 17.525 19.866 1.00 47.91 165 GLN A O 1
ATOM 1226 N N . ALA A 1 166 ? -24.467 15.570 19.754 1.00 45.25 166 ALA A N 1
ATOM 1227 C CA . ALA A 1 166 ? -25.644 14.787 20.143 1.00 45.25 166 ALA A CA 1
ATOM 1228 C C . ALA A 1 166 ? -25.858 14.798 21.668 1.00 45.25 166 ALA A C 1
ATOM 1230 O O . ALA A 1 166 ? -26.999 14.863 22.121 1.00 45.25 166 ALA A O 1
ATOM 1231 N N . ALA A 1 167 ? -24.771 14.837 22.449 1.00 46.12 167 ALA A N 1
ATOM 1232 C CA . ALA A 1 167 ? -24.828 14.904 23.910 1.00 46.12 167 ALA A CA 1
ATOM 1233 C C . ALA A 1 167 ? -25.464 16.214 24.425 1.00 46.12 167 ALA A C 1
ATOM 1235 O O . ALA A 1 167 ? -26.221 16.191 25.395 1.00 46.12 167 ALA A O 1
ATOM 1236 N N . ALA A 1 168 ? -25.265 17.334 23.719 1.00 48.88 168 ALA A N 1
ATOM 1237 C CA . ALA A 1 168 ? -25.892 18.617 24.052 1.00 48.88 168 ALA A CA 1
ATOM 1238 C C . ALA A 1 168 ? -27.414 18.650 23.788 1.00 48.88 168 ALA A C 1
ATOM 1240 O O . ALA A 1 168 ? -28.123 19.472 24.363 1.00 48.88 168 ALA A O 1
ATOM 1241 N N . ARG A 1 169 ? -27.954 17.751 22.948 1.00 46.50 169 ARG A N 1
ATOM 1242 C CA . ARG A 1 169 ? -29.413 17.620 22.757 1.00 46.50 169 ARG A CA 1
ATOM 1243 C C . ARG A 1 169 ? -30.079 16.778 23.846 1.00 46.50 169 ARG A C 1
ATOM 1245 O O . ARG A 1 169 ? -31.265 16.963 24.101 1.00 46.50 169 ARG A O 1
ATOM 1252 N N . THR A 1 170 ? -29.337 15.897 24.514 1.00 49.25 170 THR A N 1
ATOM 1253 C CA . THR A 1 170 ? -29.856 15.066 25.614 1.00 49.25 170 THR A CA 1
ATOM 1254 C C . THR A 1 170 ? -30.012 15.813 26.939 1.00 49.25 170 THR A C 1
ATOM 1256 O O . THR A 1 170 ? -30.816 15.388 27.764 1.00 49.25 170 THR A O 1
ATOM 1259 N N . GLU A 1 171 ? -29.357 16.962 27.129 1.00 48.06 171 GLU A N 1
ATOM 1260 C CA . GLU A 1 171 ? -29.577 17.814 28.313 1.00 48.06 171 GLU A CA 1
ATOM 1261 C C . GLU A 1 171 ? -30.909 18.588 28.271 1.00 48.06 171 GLU A C 1
ATOM 1263 O O . GLU A 1 171 ? -31.376 19.090 29.295 1.00 48.06 171 GLU A O 1
ATOM 1268 N N . ALA A 1 172 ? -31.589 18.622 27.120 1.00 55.31 172 ALA A N 1
ATOM 1269 C CA . ALA A 1 172 ? -32.921 19.215 27.019 1.00 55.31 172 ALA A CA 1
ATOM 1270 C C . ALA A 1 172 ? -34.005 18.358 27.696 1.00 55.31 172 ALA A C 1
ATOM 1272 O O . ALA A 1 172 ? -35.027 18.895 28.118 1.00 55.31 172 ALA A O 1
ATOM 1273 N N . TRP A 1 173 ? -33.799 17.041 27.835 1.00 52.66 173 TRP A N 1
ATOM 1274 C CA . TRP A 1 173 ? -34.813 16.150 28.408 1.00 52.66 173 TRP A CA 1
ATOM 1275 C C . TRP A 1 173 ? -34.976 16.328 29.929 1.00 52.66 173 TRP A C 1
ATOM 1277 O O . TRP A 1 173 ? -36.111 16.509 30.378 1.00 52.66 173 TRP A O 1
ATOM 1287 N N . PRO A 1 174 ? -33.896 16.403 30.739 1.00 62.97 174 PRO A N 1
ATOM 1288 C CA . PRO A 1 174 ? -34.017 16.759 32.152 1.00 62.97 174 PRO A CA 1
ATOM 1289 C C . PRO A 1 174 ? -34.576 18.173 32.365 1.00 62.97 174 PRO A C 1
ATOM 1291 O O . PRO A 1 174 ? -35.428 18.361 33.229 1.00 62.97 174 PRO A O 1
ATOM 1294 N N . ALA A 1 175 ? -34.166 19.157 31.555 1.00 59.66 175 ALA A N 1
ATOM 1295 C CA . ALA A 1 175 ? -34.654 20.538 31.656 1.00 59.66 175 ALA A CA 1
ATOM 1296 C C . ALA A 1 175 ? -36.151 20.677 31.299 1.00 59.66 175 ALA A C 1
ATOM 1298 O O . ALA A 1 175 ? -36.888 21.431 31.943 1.00 59.66 175 ALA A O 1
ATOM 1299 N N . PHE A 1 176 ? -36.630 19.913 30.313 1.00 65.44 176 PHE A N 1
ATOM 1300 C CA . PHE A 1 176 ? -38.047 19.824 29.952 1.00 65.44 176 PHE A CA 1
ATOM 1301 C C . PHE A 1 176 ? -38.888 19.181 31.065 1.00 65.44 176 PHE A C 1
ATOM 1303 O O . PHE A 1 176 ? -39.949 19.692 31.420 1.00 65.44 176 PHE A O 1
ATOM 1310 N N . LEU A 1 177 ? -38.397 18.106 31.685 1.00 62.62 177 LEU A N 1
ATOM 1311 C CA . LEU A 1 177 ? -39.087 17.471 32.812 1.00 62.62 177 LEU A CA 1
ATOM 1312 C C . LEU A 1 177 ? -39.111 18.371 34.056 1.00 62.62 177 LEU A C 1
ATOM 1314 O O . LEU A 1 177 ? -40.145 18.469 34.715 1.00 62.62 177 LEU A O 1
ATOM 1318 N N . TYR A 1 178 ? -38.025 19.097 34.338 1.00 62.22 178 TYR A N 1
ATOM 1319 C CA . TYR A 1 178 ? -37.984 20.079 35.427 1.00 62.22 178 TYR A CA 1
ATOM 1320 C C . TYR A 1 178 ? -38.953 21.250 35.212 1.00 62.22 178 TYR A C 1
ATOM 1322 O O . TYR A 1 178 ? -39.554 21.729 36.170 1.00 62.22 178 TYR A O 1
ATOM 1330 N N . THR A 1 179 ? -39.141 21.706 33.972 1.00 68.19 179 THR A N 1
ATOM 1331 C CA . THR A 1 179 ? -40.107 22.774 33.654 1.00 68.19 179 THR A CA 1
ATOM 1332 C C . THR A 1 179 ? -41.559 22.291 33.672 1.00 68.19 179 THR A C 1
ATOM 1334 O O . THR A 1 179 ? -42.440 23.067 34.038 1.00 68.19 179 THR A O 1
ATOM 1337 N N . LEU A 1 180 ? -41.818 21.020 33.353 1.00 58.34 180 LEU A N 1
ATOM 1338 C CA . LEU A 1 180 ? -43.136 20.388 33.500 1.00 58.34 180 LEU A CA 1
ATOM 1339 C C . LEU A 1 180 ? -43.524 20.152 34.965 1.00 58.34 180 LEU A C 1
ATOM 1341 O O . LEU A 1 180 ? -44.673 20.381 35.326 1.00 58.34 180 LEU A O 1
ATOM 1345 N N . LEU A 1 181 ? -42.576 19.734 35.808 1.00 69.88 181 LEU A N 1
ATOM 1346 C CA . LEU A 1 181 ? -42.824 19.430 37.223 1.00 69.88 181 LEU A CA 1
ATOM 1347 C C . LEU A 1 181 ? -42.896 20.675 38.127 1.00 69.88 181 LEU A C 1
ATOM 1349 O O . LEU A 1 181 ? -43.466 20.592 39.209 1.00 69.88 181 LEU A O 1
ATOM 1353 N N . ASN A 1 182 ? -42.360 21.825 37.693 1.00 67.81 182 ASN A N 1
ATOM 1354 C CA . ASN A 1 182 ? -42.387 23.088 38.450 1.00 67.81 182 ASN A CA 1
ATOM 1355 C C . ASN A 1 182 ? -43.403 24.127 37.938 1.00 67.81 182 ASN A C 1
ATOM 1357 O O . ASN A 1 182 ? -43.396 25.270 38.409 1.00 67.81 182 ASN A O 1
ATOM 1361 N N . ARG A 1 183 ? -44.290 23.779 36.998 1.00 54.00 183 ARG A N 1
ATOM 1362 C CA . ARG A 1 183 ? -45.448 24.631 36.689 1.00 54.00 183 ARG A CA 1
ATOM 1363 C C . ARG A 1 183 ? -46.506 24.440 37.778 1.00 54.00 183 ARG A C 1
ATOM 1365 O O . ARG A 1 183 ? -47.192 23.425 37.793 1.00 54.00 183 ARG A O 1
ATOM 1372 N N . LYS A 1 184 ? -46.557 25.406 38.700 1.00 49.09 184 LYS A N 1
ATOM 1373 C CA . LYS A 1 184 ? -47.647 25.580 39.671 1.00 49.09 184 LYS A CA 1
ATOM 1374 C C . LYS A 1 184 ? -48.994 25.732 38.976 1.00 49.09 184 LYS A C 1
ATOM 1376 O O . LYS A 1 184 ? -49.016 26.390 37.910 1.00 49.09 184 LYS A O 1
#